Protein AF-A0A5A9GJP9-F1 (afdb_monomer)

Secondary structure (DSSP, 8-state):
---------------------------------------PPS--PPP----S--STT--TT--PPPPTTSPPPPPPPGGGTTT-THHHHHHHHHHHHHHHHHHHHIIIIIIIS-S--TTTT--SHHHH-HHHHHHHHHHHHHHHHHHHHHHHHHHHHTGGGTTTS-HHHHHHHHHHHHHHHHHHIIIIIIIIS-S--S-SSSS-HHHHHHHHIIIIIIIHHHHHHHHHH--S----TTSHHHHHHHHHHHHHHHHHHHHHHTSPPTT--EEEEEEPTT--HHHHHHHHHTTTPEEEEE-TTSSEEEEE--TT--HHHHHHTTEEEETTSSS--GGGG---PPTT-TT----

pLDDT: mean 74.73, std 23.56, range [27.92, 98.81]

InterPro domains:
  IPR018719 Protein of unknown function DUF2243, membrane [PF10002] (95-229)

Solvent-accessible surface area (backbone atoms only — not comparable to full-atom values): 20627 Å² total; per-residue (Å²): 134,90,78,83,90,82,91,83,84,87,92,87,84,87,91,86,90,89,82,90,78,88,81,83,89,79,83,91,76,91,75,86,90,73,89,82,84,76,86,78,81,90,86,77,86,83,80,82,81,87,80,86,74,94,50,95,88,67,57,96,84,67,86,70,80,89,53,98,83,59,78,77,75,76,78,74,66,68,76,74,63,74,70,50,40,51,69,38,27,58,60,9,37,18,32,34,17,22,19,49,30,48,47,49,45,51,46,47,38,39,63,72,64,52,36,33,40,62,44,61,47,46,87,52,73,74,46,71,37,66,70,51,29,54,48,49,40,51,52,52,52,50,53,28,48,53,40,29,51,52,9,51,50,26,32,62,63,5,49,81,26,53,88,78,50,56,68,58,40,50,51,9,34,21,29,33,16,21,6,48,33,37,42,48,43,48,49,43,37,36,64,69,67,35,28,24,50,67,37,63,93,48,90,67,35,64,60,48,38,51,51,48,30,44,54,49,7,49,48,33,23,50,52,9,50,56,38,55,65,66,70,94,82,72,98,61,96,74,58,69,68,64,66,51,43,55,60,50,49,50,52,48,49,51,50,49,51,50,54,57,48,24,45,59,52,89,95,62,49,50,30,43,36,32,44,42,93,87,61,46,60,67,52,49,50,50,30,33,52,75,36,66,33,42,80,65,46,66,45,96,85,52,37,43,32,36,27,39,34,54,98,82,44,51,50,67,56,32,43,73,47,43,33,76,43,41,24,79,30,95,55,74,33,9,57,72,32,75,69,74,83,71,93,83,63,86,80,72,86,82,128

Radius of gyration: 34.47 Å; Cα contacts (8 Å, |Δi|>4): 405; chains: 1; bounding box: 91×80×86 Å

Nearest PDB structures (foldseek):
  7o3v-assembly1_I  TM=2.241E-01  e=3.567E+00  Escherichia coli
  7ydq-assembly1_A  TM=2.574E-01  e=9.564E+00  Plasmodium falciparum 3D7
  4qiq-assembly1_A  TM=2.086E-01  e=8.666E+00  Escherichia coli K-12

Structure (mmCIF, N/CA/C/O backbone):
data_AF-A0A5A9GJP9-F1
#
_entry.id   AF-A0A5A9GJP9-F1
#
loop_
_atom_site.group_PDB
_atom_site.id
_atom_site.type_symbol
_atom_site.label_atom_id
_atom_site.label_alt_id
_atom_site.label_comp_id
_atom_site.label_asym_id
_atom_site.label_entity_id
_atom_site.label_seq_id
_atom_site.pdbx_PDB_ins_code
_atom_site.Cartn_x
_atom_site.Cartn_y
_atom_site.Cartn_z
_atom_site.occupancy
_atom_site.B_iso_or_equiv
_atom_site.auth_seq_id
_atom_site.auth_comp_id
_atom_site.auth_asym_id
_atom_site.auth_atom_id
_atom_site.pdbx_PDB_model_num
ATOM 1 N N . MET A 1 1 ? -18.007 59.863 20.333 1.00 41.16 1 MET A N 1
ATOM 2 C CA . MET A 1 1 ? -16.800 60.337 19.625 1.00 41.16 1 MET A CA 1
ATOM 3 C C . MET A 1 1 ? -16.892 59.859 18.180 1.00 41.16 1 MET A C 1
ATOM 5 O O . MET A 1 1 ? -17.206 58.700 17.962 1.00 41.16 1 MET A O 1
ATOM 9 N N . LEU A 1 2 ? -16.765 60.815 17.258 1.00 32.78 2 LEU A N 1
ATOM 10 C CA . LEU A 1 2 ? -16.817 60.780 15.780 1.00 32.78 2 LEU A CA 1
ATOM 11 C C . LEU A 1 2 ? -15.831 59.757 15.164 1.00 32.78 2 LEU A C 1
ATOM 13 O O . LEU A 1 2 ? -14.922 59.345 15.869 1.00 32.78 2 LEU A O 1
ATOM 17 N N . ASN A 1 3 ? -15.774 59.401 13.875 1.00 30.89 3 ASN A N 1
ATOM 18 C CA . ASN A 1 3 ? -16.614 59.375 12.664 1.00 30.89 3 ASN A CA 1
ATOM 19 C C . ASN A 1 3 ? -15.650 58.902 11.533 1.00 30.89 3 ASN A C 1
ATOM 21 O O . ASN A 1 3 ? -14.500 59.322 11.532 1.00 30.89 3 ASN A O 1
ATOM 25 N N . SER A 1 4 ? -16.131 58.084 10.591 1.00 31.25 4 SER A N 1
ATOM 26 C CA . SER A 1 4 ? -15.767 57.997 9.154 1.00 31.25 4 SER A CA 1
ATOM 27 C C . SER A 1 4 ? -14.305 57.968 8.629 1.00 31.25 4 SER A C 1
ATOM 29 O O . SER A 1 4 ? -13.540 58.905 8.791 1.00 31.25 4 SER A O 1
ATOM 31 N N . SER A 1 5 ? -14.049 56.948 7.790 1.00 34.75 5 SER A N 1
ATOM 32 C CA . SER A 1 5 ? -13.628 57.035 6.366 1.00 34.75 5 SER A CA 1
ATOM 33 C C . SER A 1 5 ? -12.394 57.862 5.946 1.00 34.75 5 SER A C 1
ATOM 35 O O . SER A 1 5 ? -12.438 59.081 6.027 1.00 34.75 5 SER A O 1
ATOM 37 N N . ALA A 1 6 ? -11.408 57.229 5.279 1.00 33.50 6 ALA A N 1
ATOM 38 C CA . ALA A 1 6 ? -10.944 57.564 3.907 1.00 33.50 6 ALA A CA 1
ATOM 39 C C . ALA A 1 6 ? -9.570 56.948 3.524 1.00 33.50 6 ALA A C 1
ATOM 41 O O . ALA A 1 6 ? -8.593 57.080 4.246 1.00 33.50 6 ALA A O 1
ATOM 42 N N . ARG A 1 7 ? -9.554 56.322 2.332 1.00 33.06 7 ARG A N 1
ATOM 43 C CA . ARG A 1 7 ? -8.595 56.402 1.196 1.00 33.06 7 ARG A CA 1
ATOM 44 C C . ARG A 1 7 ? -7.090 56.617 1.446 1.00 33.06 7 ARG A C 1
ATOM 46 O O . ARG A 1 7 ? -6.719 57.600 2.063 1.00 33.06 7 ARG A O 1
ATOM 53 N N . LEU A 1 8 ? -6.274 55.821 0.731 1.00 33.41 8 LEU A N 1
ATOM 54 C CA . LEU A 1 8 ? -5.111 56.175 -0.134 1.00 33.41 8 LEU A CA 1
ATOM 55 C C . LEU A 1 8 ? -4.474 54.835 -0.590 1.00 33.41 8 LEU A C 1
ATOM 57 O O . LEU A 1 8 ? -4.100 54.036 0.254 1.00 33.41 8 LEU A O 1
ATOM 61 N N . SER A 1 9 ? -4.554 54.365 -1.842 1.00 30.88 9 SER A N 1
ATOM 62 C CA . SER A 1 9 ? -4.043 54.875 -3.130 1.00 30.88 9 SER A CA 1
ATOM 63 C C . SER A 1 9 ? -2.517 55.025 -3.204 1.00 30.88 9 SER A C 1
ATOM 65 O O . SER A 1 9 ? -1.940 55.830 -2.486 1.00 30.88 9 SER A O 1
ATOM 67 N N . ASN A 1 10 ? -1.947 54.313 -4.184 1.00 30.22 10 ASN A N 1
ATOM 68 C CA . ASN A 1 10 ? -0.708 54.572 -4.924 1.00 30.22 10 ASN A CA 1
ATOM 69 C C . ASN A 1 10 ? 0.644 54.552 -4.195 1.00 30.22 10 ASN A C 1
ATOM 71 O O . ASN A 1 10 ? 1.074 55.537 -3.609 1.00 30.22 10 ASN A O 1
ATOM 75 N N . ALA A 1 11 ? 1.405 53.487 -4.465 1.00 30.64 11 ALA A N 1
ATOM 76 C CA . ALA A 1 11 ? 2.863 53.540 -4.563 1.00 30.64 11 ALA A CA 1
ATOM 77 C C . ALA A 1 11 ? 3.368 52.522 -5.607 1.00 30.64 11 ALA A C 1
ATOM 79 O O . ALA A 1 11 ? 3.984 51.519 -5.273 1.00 30.64 11 ALA A O 1
ATOM 80 N N . MET A 1 12 ? 3.072 52.763 -6.886 1.00 30.69 12 MET A N 1
ATOM 81 C CA . MET A 1 12 ? 3.867 52.245 -8.009 1.00 30.69 12 MET A CA 1
ATOM 82 C C . MET A 1 12 ? 3.817 53.274 -9.136 1.00 30.69 12 MET A C 1
ATOM 84 O O . MET A 1 12 ? 3.029 53.195 -10.073 1.00 30.69 12 MET A O 1
ATOM 88 N N . GLY A 1 13 ? 4.646 54.297 -8.985 1.00 27.92 13 GLY A N 1
ATOM 89 C CA . GLY A 1 13 ? 4.960 55.253 -10.025 1.00 27.92 13 GLY A CA 1
ATOM 90 C C . GLY A 1 13 ? 6.402 55.667 -9.832 1.00 27.92 13 GLY A C 1
ATOM 91 O O . GLY A 1 13 ? 6.668 56.461 -8.946 1.00 27.92 13 GLY A O 1
ATOM 92 N N . GLU A 1 14 ? 7.309 55.095 -10.621 1.00 31.69 14 GLU A N 1
ATOM 93 C CA . GLU A 1 14 ? 8.485 55.792 -11.141 1.00 31.69 14 GLU A CA 1
ATOM 94 C C . GLU A 1 14 ? 9.200 54.929 -12.192 1.00 31.69 14 GLU A C 1
ATOM 96 O O . GLU A 1 14 ? 9.290 53.710 -12.072 1.00 31.69 14 GLU A O 1
ATOM 101 N N . SER A 1 15 ? 9.720 55.606 -13.219 1.00 30.16 15 SER A N 1
ATOM 102 C CA . SER A 1 15 ? 10.540 55.110 -14.339 1.00 30.16 15 SER A CA 1
ATOM 103 C C . SER A 1 15 ? 9.836 54.552 -15.592 1.00 30.16 15 SER A C 1
ATOM 105 O O . SER A 1 15 ? 10.171 53.496 -16.118 1.00 30.16 15 SER A O 1
ATOM 107 N N . PHE A 1 16 ? 8.952 55.351 -16.198 1.00 29.59 16 PHE A N 1
ATOM 108 C CA . PHE A 1 16 ? 8.766 55.308 -17.654 1.00 29.59 16 PHE A CA 1
ATOM 109 C C . PHE A 1 16 ? 8.924 56.721 -18.211 1.00 29.59 16 PHE A C 1
ATOM 111 O O . PHE A 1 16 ? 8.119 57.581 -17.878 1.00 29.59 16 PHE A O 1
ATOM 118 N N . GLN A 1 17 ? 9.986 56.958 -18.990 1.00 32.41 17 GLN A N 1
ATOM 119 C CA . GLN A 1 17 ? 10.101 57.919 -20.103 1.00 32.41 17 GLN A CA 1
ATOM 120 C C . GLN A 1 17 ? 11.587 58.110 -20.463 1.00 32.41 17 GLN A C 1
ATOM 122 O O . GLN A 1 17 ? 12.314 58.792 -19.744 1.00 32.41 17 GLN A O 1
ATOM 127 N N . ARG A 1 18 ? 12.008 57.550 -21.607 1.00 31.55 18 ARG A N 1
ATOM 128 C CA . ARG A 1 18 ? 12.727 58.220 -22.719 1.00 31.55 18 ARG A CA 1
ATOM 129 C C . ARG A 1 18 ? 13.573 57.213 -23.496 1.00 31.55 18 ARG A C 1
ATOM 131 O O . ARG A 1 18 ? 14.520 56.641 -22.974 1.00 31.55 18 ARG A O 1
ATOM 138 N N . GLY A 1 19 ? 13.246 57.057 -24.776 1.00 28.48 19 GLY A N 1
ATOM 139 C CA . GLY A 1 19 ? 14.049 56.280 -25.717 1.00 28.48 19 GLY A CA 1
ATOM 140 C C . GLY A 1 19 ? 13.315 55.949 -27.012 1.00 28.48 19 GLY A C 1
ATOM 141 O O . GLY A 1 19 ? 13.253 54.790 -27.398 1.00 28.48 19 GLY A O 1
ATOM 142 N N . ALA A 1 20 ? 12.722 56.951 -27.665 1.00 35.94 20 ALA A N 1
ATOM 143 C CA . ALA A 1 20 ? 12.245 56.819 -29.037 1.00 35.94 20 ALA A CA 1
ATOM 144 C C . ALA A 1 20 ? 13.448 56.762 -29.997 1.00 35.94 20 ALA A C 1
ATOM 146 O O . ALA A 1 20 ? 14.292 57.655 -29.986 1.00 35.94 20 ALA A O 1
ATOM 147 N N . GLY A 1 21 ? 13.508 55.731 -30.839 1.00 30.38 21 GLY A N 1
ATOM 148 C CA . GLY A 1 21 ? 14.497 55.587 -31.907 1.00 30.38 21 GLY A CA 1
ATOM 149 C C . GLY A 1 21 ? 14.028 54.522 -32.890 1.00 30.38 21 GLY A C 1
ATOM 150 O O . GLY A 1 21 ? 14.179 53.332 -32.638 1.00 30.38 21 GLY A O 1
ATOM 151 N N . GLY A 1 22 ? 13.362 54.957 -33.959 1.00 35.34 22 GLY A N 1
ATOM 152 C CA . GLY A 1 22 ? 12.616 54.091 -34.867 1.00 35.34 22 GLY A CA 1
ATOM 153 C C . GLY A 1 22 ? 13.462 53.136 -35.708 1.00 35.34 22 GLY A C 1
ATOM 154 O O . GLY A 1 22 ? 14.667 53.315 -35.859 1.00 35.34 22 GLY A O 1
ATOM 155 N N . LYS A 1 23 ? 12.776 52.163 -36.321 1.00 32.16 23 LYS A N 1
ATOM 156 C CA . LYS A 1 23 ? 13.118 51.568 -37.623 1.00 32.16 23 LYS A CA 1
ATOM 157 C C . LYS A 1 23 ? 11.900 50.835 -38.205 1.00 32.16 23 LYS A C 1
ATOM 159 O O . LYS A 1 23 ? 11.465 49.814 -37.695 1.00 32.16 23 LYS A O 1
ATOM 164 N N . SER A 1 24 ? 11.362 51.460 -39.253 1.00 29.83 24 SER A N 1
ATOM 165 C CA . SER A 1 24 ? 10.659 50.928 -40.430 1.00 29.83 24 SER A CA 1
ATOM 166 C C . SER A 1 24 ? 10.109 49.494 -40.365 1.00 29.83 24 SER A C 1
ATOM 168 O O . SER A 1 24 ? 10.848 48.516 -40.439 1.00 29.83 24 SER A O 1
ATOM 170 N N . VAL A 1 25 ? 8.778 49.399 -40.384 1.00 34.50 25 VAL A N 1
ATOM 171 C CA . VAL A 1 25 ? 8.032 48.221 -40.845 1.00 34.50 25 VAL A CA 1
ATOM 172 C C . VAL A 1 25 ? 8.073 48.204 -42.379 1.00 34.50 25 VAL A C 1
ATOM 174 O O . VAL A 1 25 ? 7.730 49.206 -43.009 1.00 34.50 25 VAL A O 1
ATOM 177 N N . LYS A 1 26 ? 8.486 47.084 -42.987 1.00 34.59 26 LYS A N 1
ATOM 178 C CA . LYS A 1 26 ? 8.296 46.805 -44.423 1.00 34.59 26 LYS A CA 1
ATOM 179 C C . LYS A 1 26 ? 7.169 45.780 -44.618 1.00 34.59 26 LYS A C 1
ATOM 181 O O . LYS A 1 26 ? 7.034 44.886 -43.783 1.00 34.59 26 LYS A O 1
ATOM 186 N N . PRO A 1 27 ? 6.367 45.899 -45.692 1.00 33.25 27 PRO A N 1
ATOM 187 C CA . PRO A 1 27 ? 5.143 45.131 -45.859 1.00 33.25 27 PRO A CA 1
ATOM 188 C C . PRO A 1 27 ? 5.407 43.722 -46.399 1.00 33.25 27 PRO A C 1
ATOM 190 O O . PRO A 1 27 ? 6.315 43.483 -47.197 1.00 33.25 27 PRO A O 1
ATOM 193 N N . PHE A 1 28 ? 4.557 42.801 -45.959 1.00 34.16 28 PHE A N 1
ATOM 194 C CA . PHE A 1 28 ? 4.445 41.431 -46.439 1.00 34.16 28 PHE A CA 1
ATOM 195 C C . PHE A 1 28 ? 3.949 41.453 -47.895 1.00 34.16 28 PHE A C 1
ATOM 197 O O . PHE A 1 28 ? 2.863 41.960 -48.169 1.00 34.16 28 PHE A O 1
ATOM 204 N N . SER A 1 29 ? 4.743 40.932 -48.832 1.00 33.47 29 SER A N 1
ATOM 205 C CA . SER A 1 29 ? 4.322 40.698 -50.219 1.00 33.47 29 SER A CA 1
ATOM 206 C C . SER A 1 29 ? 4.409 39.205 -50.517 1.00 33.47 29 SER A C 1
ATOM 208 O O . SER A 1 29 ? 5.430 38.562 -50.278 1.00 33.47 29 SER A O 1
ATOM 210 N N . GLY A 1 30 ? 3.280 38.653 -50.963 1.00 38.69 30 GLY A N 1
ATOM 211 C CA . GLY A 1 30 ? 3.137 37.256 -51.341 1.00 38.69 30 GLY A CA 1
ATOM 212 C C . GLY A 1 30 ? 3.958 36.921 -52.582 1.00 38.69 30 GLY A C 1
ATOM 213 O O . GLY A 1 30 ? 4.007 37.691 -53.539 1.00 38.69 30 GLY A O 1
ATOM 214 N N . GLY A 1 31 ? 4.579 35.744 -52.557 1.00 30.06 31 GLY A N 1
ATOM 215 C CA . GLY A 1 31 ? 5.352 35.192 -53.660 1.00 30.06 31 GLY A CA 1
ATOM 216 C C . GLY A 1 31 ? 5.260 33.670 -53.666 1.00 30.06 31 GLY A C 1
ATOM 217 O O . GLY A 1 31 ? 5.739 32.999 -52.759 1.00 30.06 31 GLY A O 1
ATOM 218 N N . LEU A 1 32 ? 4.588 33.178 -54.700 1.00 30.27 32 LEU A N 1
ATOM 219 C CA . LEU A 1 32 ? 4.431 31.811 -55.194 1.00 30.27 32 LEU A CA 1
ATOM 220 C C . LEU A 1 32 ? 5.652 30.890 -54.938 1.00 30.27 32 LEU A C 1
ATOM 222 O O . LEU A 1 32 ? 6.759 31.176 -55.391 1.00 30.27 32 LEU A O 1
ATOM 226 N N . TRP A 1 33 ? 5.445 29.748 -54.273 1.00 29.02 33 TRP A N 1
ATOM 227 C CA . TRP A 1 33 ? 6.453 28.685 -54.137 1.00 29.02 33 TRP A CA 1
ATOM 228 C C . TRP A 1 33 ? 6.574 27.899 -55.455 1.00 29.02 33 TRP A C 1
ATOM 230 O O . TRP A 1 33 ? 5.649 27.186 -55.839 1.00 29.02 33 TRP A O 1
ATOM 240 N N . GLN A 1 34 ? 7.724 27.986 -56.128 1.00 30.47 34 GLN A N 1
ATOM 241 C CA . GLN A 1 34 ? 8.166 26.992 -57.115 1.00 30.47 34 GLN A CA 1
ATOM 242 C C . GLN A 1 34 ? 9.324 26.171 -56.523 1.00 30.47 34 GLN A C 1
ATOM 244 O O . GLN A 1 34 ? 10.252 26.763 -55.968 1.00 30.47 34 GLN A O 1
ATOM 249 N N . PRO A 1 35 ? 9.336 24.831 -56.648 1.00 30.77 35 PRO A N 1
ATOM 250 C CA . PRO A 1 35 ? 10.451 24.024 -56.178 1.00 30.77 35 PRO A CA 1
ATOM 251 C C . PRO A 1 35 ? 11.555 23.983 -57.244 1.00 30.77 35 PRO A C 1
ATOM 253 O O . PRO A 1 35 ? 11.436 23.295 -58.259 1.00 30.77 35 PRO A O 1
ATOM 256 N N . THR A 1 36 ? 12.668 24.683 -57.016 1.00 31.91 36 THR A N 1
ATOM 257 C CA . THR A 1 36 ? 13.889 24.479 -57.804 1.00 31.91 36 THR A CA 1
ATOM 258 C C . THR A 1 36 ? 14.600 23.213 -57.325 1.00 31.91 36 THR A C 1
ATOM 260 O O . THR A 1 36 ? 15.135 23.114 -56.222 1.00 31.91 36 THR A O 1
ATOM 263 N N . ARG A 1 37 ? 14.583 22.193 -58.184 1.00 32.75 37 ARG A N 1
ATOM 264 C CA . ARG A 1 37 ? 15.263 20.909 -57.996 1.00 32.75 37 ARG A CA 1
ATOM 265 C C . ARG A 1 37 ? 16.763 21.096 -58.242 1.00 32.75 37 ARG A C 1
ATOM 267 O O . ARG A 1 37 ? 17.228 20.931 -59.365 1.00 32.75 37 ARG A O 1
ATOM 274 N N . ASN A 1 38 ? 17.526 21.451 -57.209 1.00 32.03 38 ASN A N 1
ATOM 275 C CA . ASN A 1 38 ? 18.980 21.578 -57.332 1.00 32.03 38 ASN A CA 1
ATOM 276 C C . ASN A 1 38 ? 19.662 20.206 -57.182 1.00 32.03 38 ASN A C 1
ATOM 278 O O . ASN A 1 38 ? 19.693 19.622 -56.098 1.00 32.03 38 ASN A O 1
ATOM 282 N N . ARG A 1 39 ? 20.219 19.688 -58.286 1.00 38.69 39 ARG A N 1
ATOM 283 C CA . ARG A 1 39 ? 21.192 18.582 -58.287 1.00 38.69 39 ARG A CA 1
ATOM 284 C C . ARG A 1 39 ? 22.439 19.034 -57.517 1.00 38.69 39 ARG A C 1
ATOM 286 O O . ARG A 1 39 ? 23.145 19.918 -57.991 1.00 38.69 39 ARG A O 1
ATOM 293 N N . LYS A 1 40 ? 22.741 18.418 -56.369 1.00 36.41 40 LYS A N 1
ATOM 294 C CA . LYS A 1 40 ? 24.066 18.522 -55.733 1.00 36.41 40 LYS A CA 1
ATOM 295 C C . LYS A 1 40 ? 24.980 17.396 -56.223 1.00 36.41 40 LYS A C 1
ATOM 297 O O . LYS A 1 40 ? 24.584 16.233 -56.240 1.00 36.41 40 LYS A O 1
ATOM 302 N N . ALA A 1 41 ? 26.192 17.784 -56.613 1.00 35.47 41 ALA A N 1
ATOM 303 C CA . ALA A 1 41 ? 27.337 16.911 -56.854 1.00 35.47 41 ALA A CA 1
ATOM 304 C C . ALA A 1 41 ? 27.854 16.300 -5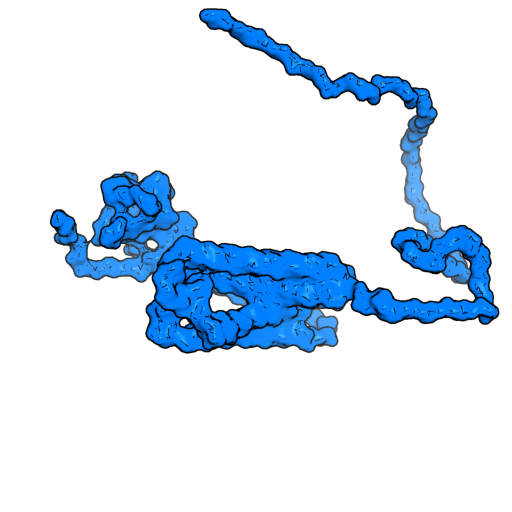5.528 1.00 35.47 41 ALA A C 1
ATOM 306 O O . ALA A 1 41 ? 27.654 16.905 -54.471 1.00 35.47 41 ALA A O 1
ATOM 307 N N . PRO A 1 42 ? 28.507 15.123 -55.551 1.00 34.59 42 PRO A N 1
ATOM 308 C CA . PRO A 1 42 ? 28.982 14.455 -54.342 1.00 34.59 42 PRO A CA 1
ATOM 309 C C . PRO A 1 42 ? 30.344 15.021 -53.907 1.00 34.59 42 PRO A C 1
ATOM 311 O O . PRO A 1 42 ? 31.247 15.111 -54.734 1.00 34.59 42 PRO A O 1
ATOM 314 N N . GLY A 1 43 ? 30.517 15.369 -52.621 1.00 41.19 43 GLY A N 1
ATOM 315 C CA . GLY A 1 43 ? 31.867 15.595 -52.073 1.00 41.19 43 GLY A CA 1
ATOM 316 C C . GLY A 1 43 ? 32.103 16.678 -51.011 1.00 41.19 43 GLY A C 1
ATOM 317 O O . GLY A 1 43 ? 33.258 17.039 -50.821 1.00 41.19 43 GLY A O 1
ATOM 318 N N . THR A 1 44 ? 31.104 17.200 -50.291 1.00 33.16 44 THR A N 1
ATOM 319 C CA . THR A 1 44 ? 31.372 18.127 -49.166 1.00 33.16 44 THR A CA 1
ATOM 320 C C . THR A 1 44 ? 30.661 17.671 -47.898 1.00 33.16 44 THR A C 1
ATOM 322 O O . THR A 1 44 ? 29.431 17.681 -47.847 1.00 33.16 44 THR A O 1
ATOM 325 N N . ALA A 1 45 ? 31.440 17.265 -46.893 1.00 36.91 45 ALA A N 1
ATOM 326 C CA . ALA A 1 45 ? 30.961 16.940 -45.556 1.00 36.91 45 ALA A CA 1
ATOM 327 C C . ALA A 1 45 ? 30.322 18.179 -44.907 1.00 36.91 45 ALA A C 1
ATOM 329 O O . ALA A 1 45 ? 30.923 19.253 -44.872 1.00 36.91 45 ALA A O 1
ATOM 330 N N . GLU A 1 46 ? 29.092 18.029 -44.422 1.00 34.91 46 GLU A N 1
ATOM 331 C CA . GLU A 1 46 ? 28.379 19.065 -43.681 1.00 34.91 46 GLU A CA 1
ATOM 332 C C . GLU A 1 46 ? 29.071 19.323 -42.335 1.00 34.91 46 GLU A C 1
ATOM 334 O O . GLU A 1 46 ? 29.327 18.406 -41.552 1.00 34.91 46 GLU A O 1
ATOM 339 N N . GLY A 1 47 ? 29.393 20.594 -42.085 1.00 33.31 47 GLY A N 1
ATOM 340 C CA . GLY A 1 47 ? 29.910 21.065 -40.809 1.00 33.31 47 GLY A CA 1
ATOM 341 C C . GLY A 1 47 ? 28.842 20.958 -39.725 1.00 33.31 47 GLY A C 1
ATOM 342 O O . GLY A 1 47 ? 27.753 21.515 -39.851 1.00 33.31 47 GLY A O 1
ATOM 343 N N . TRP A 1 48 ? 29.170 20.257 -38.645 1.00 33.25 48 TRP A N 1
ATOM 344 C CA . TRP A 1 48 ? 28.343 20.192 -37.448 1.00 33.25 48 TRP A CA 1
ATOM 345 C C . TRP A 1 48 ? 28.520 21.491 -36.659 1.00 33.25 48 TRP A C 1
ATOM 347 O O . TRP A 1 48 ? 29.595 21.768 -36.132 1.00 33.25 48 TRP A O 1
ATOM 357 N N . SER A 1 49 ? 27.471 22.304 -36.569 1.00 32.72 49 SER A N 1
ATOM 358 C CA . SER A 1 49 ? 27.436 23.455 -35.668 1.00 32.72 49 SER A CA 1
ATOM 359 C C . SER A 1 49 ? 27.264 22.977 -34.222 1.00 32.72 49 SER A C 1
ATOM 361 O O . SER A 1 49 ? 26.208 22.461 -33.852 1.00 32.72 49 SER A O 1
ATOM 363 N N . CYS A 1 50 ? 28.298 23.156 -33.399 1.00 36.97 50 CYS A N 1
ATOM 364 C CA . CYS A 1 50 ? 28.275 22.869 -31.967 1.00 36.97 50 CYS A CA 1
ATOM 365 C C . CYS A 1 50 ? 27.420 23.902 -31.214 1.00 36.97 50 CYS A C 1
ATOM 367 O O . CYS A 1 50 ? 27.914 24.946 -30.798 1.00 36.97 50 CYS A O 1
ATOM 369 N N . PHE A 1 51 ? 26.140 23.603 -30.999 1.00 33.16 51 PHE A N 1
ATOM 370 C CA . PHE A 1 51 ? 25.315 24.306 -30.015 1.00 33.16 51 PHE A CA 1
ATOM 371 C C . PHE A 1 51 ? 25.245 23.464 -28.730 1.00 33.16 51 PHE A C 1
ATOM 373 O O . PHE A 1 51 ? 24.657 22.387 -28.723 1.00 33.16 51 PHE A O 1
ATOM 380 N N . GLY A 1 52 ? 25.853 23.949 -27.639 1.00 41.81 52 GLY A N 1
ATOM 381 C CA . GLY A 1 52 ? 25.549 23.486 -26.274 1.00 41.81 52 GLY A CA 1
ATOM 382 C C . GLY A 1 52 ? 26.581 22.620 -25.536 1.00 41.81 52 GLY A C 1
ATOM 383 O O . GLY A 1 52 ? 26.337 22.294 -24.378 1.00 41.81 52 GLY A O 1
ATOM 384 N N . PHE A 1 53 ? 27.738 22.283 -26.116 1.00 38.31 53 PHE A N 1
ATOM 385 C CA . PHE A 1 53 ? 28.791 21.536 -25.407 1.00 38.31 53 PHE A CA 1
ATOM 386 C C . PHE A 1 53 ? 29.869 22.472 -24.838 1.00 38.31 53 PHE A C 1
ATOM 388 O O . PHE A 1 53 ? 30.649 23.055 -25.584 1.00 38.31 53 PHE A O 1
ATOM 395 N N . ARG A 1 54 ? 29.962 22.583 -23.504 1.00 43.50 54 ARG A N 1
ATOM 396 C CA . ARG A 1 54 ? 31.175 23.074 -22.823 1.00 43.50 54 ARG A CA 1
ATOM 397 C C . ARG A 1 54 ? 32.097 21.885 -22.563 1.00 43.50 54 ARG A C 1
ATOM 399 O O . ARG A 1 54 ? 32.061 21.287 -21.496 1.00 43.50 54 ARG A O 1
ATOM 406 N N . GLY A 1 55 ? 32.885 21.530 -23.570 1.00 41.72 55 GLY A N 1
ATOM 407 C CA . GLY A 1 55 ? 34.010 20.604 -23.454 1.00 41.72 55 GLY A CA 1
ATOM 408 C C . GLY A 1 55 ? 35.256 21.215 -24.107 1.00 41.72 55 GLY A C 1
ATOM 409 O O . GLY A 1 55 ? 35.116 22.130 -24.920 1.00 41.72 55 GLY A O 1
ATOM 410 N N . PRO A 1 56 ? 36.468 20.716 -23.805 1.00 44.59 56 PRO A N 1
ATOM 411 C CA . PRO A 1 56 ? 37.736 21.284 -24.289 1.00 44.59 56 PRO A CA 1
ATOM 412 C C . PRO A 1 56 ? 37.926 21.209 -25.818 1.00 44.59 56 PRO A C 1
ATOM 414 O O . PRO A 1 56 ? 38.918 21.700 -26.344 1.00 44.59 56 PRO A O 1
ATOM 417 N N . LEU A 1 57 ? 36.969 20.618 -26.540 1.00 46.03 57 LEU A N 1
ATOM 418 C CA . LEU A 1 57 ? 36.937 20.501 -27.999 1.00 46.03 57 LEU A CA 1
ATOM 419 C C . LEU A 1 57 ? 36.341 21.728 -28.713 1.00 46.03 57 LEU A C 1
ATOM 421 O O . LEU A 1 57 ? 36.287 21.748 -29.938 1.00 46.03 57 LEU A O 1
ATOM 425 N N . CYS A 1 58 ? 35.891 22.750 -27.982 1.00 42.44 58 CYS A N 1
ATOM 426 C CA . CYS A 1 58 ? 35.370 23.989 -28.562 1.00 42.44 58 CYS A CA 1
ATOM 427 C C . CYS A 1 58 ? 36.055 25.203 -27.933 1.00 42.44 58 CYS A C 1
ATOM 429 O O . CYS A 1 58 ? 35.454 25.952 -27.168 1.00 42.44 58 CYS A O 1
ATOM 431 N N . ASP A 1 59 ? 37.333 25.380 -28.259 1.00 42.44 59 ASP A N 1
ATOM 432 C CA . ASP A 1 59 ? 38.037 26.643 -28.064 1.00 42.44 59 ASP A CA 1
ATOM 433 C C . ASP A 1 59 ? 37.851 27.493 -29.338 1.00 42.44 59 ASP A C 1
ATOM 435 O O . ASP A 1 59 ? 38.406 27.140 -30.384 1.00 42.44 59 ASP A O 1
ATOM 439 N N . PRO A 1 60 ? 37.049 28.577 -29.315 1.00 47.72 60 PRO A N 1
ATOM 440 C CA . PRO A 1 60 ? 36.745 29.369 -30.510 1.00 47.72 60 PRO A CA 1
ATOM 441 C C . PRO A 1 60 ? 37.973 30.090 -31.098 1.00 47.72 60 PRO A C 1
ATOM 443 O O . PRO A 1 60 ? 37.873 30.680 -32.172 1.00 47.72 60 PRO A O 1
ATOM 446 N N . TRP A 1 61 ? 39.133 30.018 -30.434 1.00 47.03 61 TRP A N 1
ATOM 447 C CA . TRP A 1 61 ? 40.390 30.629 -30.869 1.00 47.03 61 TRP A CA 1
AT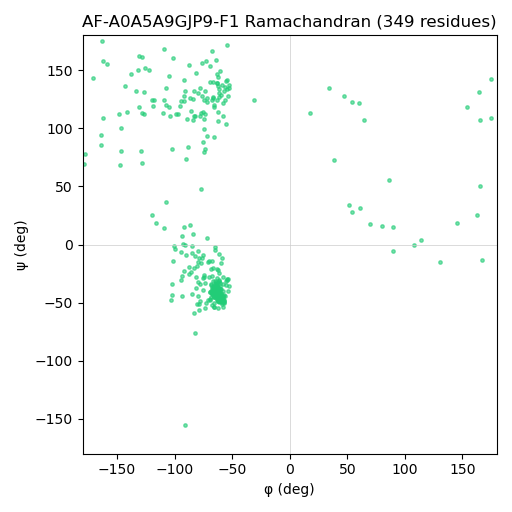OM 448 C C . TRP A 1 61 ? 41.374 29.661 -31.542 1.00 47.03 61 TRP A C 1
ATOM 450 O O . TRP A 1 61 ? 42.437 30.091 -31.994 1.00 47.03 61 TRP A O 1
ATOM 460 N N . ARG A 1 62 ? 41.049 28.366 -31.664 1.00 46.22 62 ARG A N 1
ATOM 461 C CA . ARG A 1 62 ? 41.933 27.374 -32.300 1.00 46.22 62 ARG A CA 1
ATOM 462 C C . ARG A 1 62 ? 41.453 27.049 -33.720 1.00 46.22 62 ARG A C 1
ATOM 464 O O . ARG A 1 62 ? 40.789 26.052 -33.961 1.00 46.22 62 ARG A O 1
ATOM 471 N N . THR A 1 63 ? 41.812 27.896 -34.682 1.00 48.88 63 THR A N 1
ATOM 472 C CA . THR A 1 63 ? 41.437 27.779 -36.109 1.00 48.88 63 THR A CA 1
ATOM 473 C C . THR A 1 63 ? 42.370 26.897 -36.948 1.00 48.88 63 THR A C 1
ATOM 475 O O . THR A 1 63 ? 42.350 26.975 -38.177 1.00 48.88 63 THR A O 1
ATOM 478 N N . ARG A 1 64 ? 43.207 26.049 -36.334 1.00 55.84 64 ARG A N 1
ATOM 479 C CA . ARG A 1 64 ? 44.055 25.124 -37.101 1.00 55.84 64 ARG A CA 1
ATOM 480 C C . ARG A 1 64 ? 43.358 23.772 -37.294 1.00 55.84 64 ARG A C 1
ATOM 482 O O . ARG A 1 64 ? 43.007 23.151 -36.292 1.00 55.84 64 ARG A O 1
ATOM 489 N N . PRO A 1 65 ? 43.170 23.303 -38.543 1.00 61.69 65 PRO A N 1
ATOM 490 C CA . PRO A 1 65 ? 42.719 21.940 -38.797 1.00 61.69 65 PRO A CA 1
ATOM 491 C C . PRO A 1 65 ? 43.756 20.947 -38.259 1.00 61.69 65 PRO A C 1
ATOM 493 O O . PRO A 1 65 ? 44.955 21.152 -38.448 1.00 61.69 65 PRO A O 1
ATOM 496 N N . MET A 1 66 ? 43.286 19.890 -37.588 1.00 57.19 66 MET A N 1
ATOM 497 C CA . MET A 1 66 ? 44.148 18.808 -37.108 1.00 57.19 66 MET A CA 1
ATOM 498 C C . MET A 1 66 ? 44.876 18.160 -38.289 1.00 57.19 66 MET A C 1
ATOM 500 O O . MET A 1 66 ? 44.256 17.780 -39.284 1.00 57.19 66 MET A O 1
ATOM 504 N N . THR A 1 67 ? 46.192 18.039 -38.177 1.00 75.75 67 THR A N 1
ATOM 505 C CA . THR A 1 67 ? 47.044 17.342 -39.143 1.00 75.75 67 THR A CA 1
ATOM 506 C C . THR A 1 67 ? 47.398 15.953 -38.620 1.00 75.75 67 THR A C 1
ATOM 508 O O . THR A 1 67 ? 47.347 15.698 -37.421 1.00 75.75 67 THR A O 1
ATOM 511 N N . ALA A 1 68 ? 47.812 15.042 -39.506 1.00 66.44 68 ALA A N 1
ATOM 512 C CA . ALA A 1 68 ? 48.231 13.686 -39.127 1.00 66.44 68 ALA A CA 1
ATOM 513 C C . ALA A 1 68 ? 49.458 13.639 -38.183 1.00 66.44 68 ALA A C 1
ATOM 515 O O . ALA A 1 68 ? 49.804 12.570 -37.692 1.00 66.44 68 ALA A O 1
ATOM 516 N N . ALA A 1 69 ? 50.114 14.780 -37.946 1.00 72.75 69 ALA A N 1
ATOM 517 C CA . ALA A 1 69 ? 51.239 14.927 -37.029 1.00 72.75 69 ALA A CA 1
ATOM 518 C C . ALA A 1 69 ? 50.825 15.390 -35.618 1.00 72.75 69 ALA A C 1
ATOM 520 O O . ALA A 1 69 ? 51.677 15.437 -34.730 1.00 72.75 69 ALA A O 1
ATOM 521 N N . ASP A 1 70 ? 49.553 15.741 -35.396 1.00 78.94 70 ASP A N 1
ATOM 522 C CA . ASP A 1 70 ? 49.094 16.171 -34.078 1.00 78.94 70 ASP A CA 1
ATOM 523 C C . ASP A 1 70 ? 48.989 14.968 -33.121 1.00 78.94 70 ASP A C 1
ATOM 525 O O . ASP A 1 70 ? 48.411 13.937 -33.483 1.00 78.94 70 ASP A O 1
ATOM 529 N N . PRO A 1 71 ? 49.523 15.069 -31.888 1.00 77.19 71 PRO A N 1
ATOM 530 C CA . PRO A 1 71 ? 49.376 14.013 -30.897 1.00 77.19 71 PRO A CA 1
ATOM 531 C C . PRO A 1 71 ? 47.893 13.796 -30.583 1.00 77.19 71 PRO A C 1
ATOM 533 O O . PRO A 1 71 ? 47.143 14.753 -30.365 1.00 77.19 71 PRO A O 1
ATOM 536 N N . LEU A 1 72 ? 47.474 12.526 -30.558 1.00 76.62 72 LEU A N 1
ATOM 537 C CA . LEU A 1 72 ? 46.108 12.149 -30.199 1.00 76.62 72 LEU A CA 1
ATOM 538 C C . LEU A 1 72 ? 45.745 12.773 -28.843 1.00 76.62 72 LEU A C 1
ATOM 540 O O . LEU A 1 72 ? 46.559 12.707 -27.913 1.00 76.62 72 LEU A O 1
ATOM 544 N N . PRO A 1 73 ? 44.545 13.370 -28.706 1.00 72.25 73 PRO A N 1
ATOM 545 C CA . PRO A 1 73 ? 44.101 13.866 -27.415 1.00 72.25 73 PRO A CA 1
ATOM 546 C C . PRO A 1 73 ? 44.161 12.719 -26.397 1.00 72.25 73 PRO A C 1
ATOM 548 O O . PRO A 1 73 ? 43.848 11.575 -26.752 1.00 72.25 73 PRO A O 1
ATOM 551 N N . PRO A 1 74 ? 44.575 12.994 -25.147 1.00 77.69 74 PRO A N 1
ATOM 552 C CA . PRO A 1 74 ? 44.608 11.965 -24.122 1.00 77.69 74 PRO A CA 1
ATOM 553 C C . PRO A 1 74 ? 43.217 11.325 -24.010 1.00 77.69 74 PRO A C 1
ATOM 555 O O . PRO A 1 74 ? 42.212 12.039 -24.129 1.00 77.69 74 PRO A O 1
ATOM 558 N N . PRO A 1 75 ? 43.131 9.997 -23.807 1.00 71.56 75 PRO A N 1
ATOM 559 C CA . PRO A 1 75 ? 41.849 9.342 -23.605 1.00 71.56 75 PRO A CA 1
ATOM 560 C C . PRO A 1 75 ? 41.119 10.053 -22.467 1.00 71.56 75 PRO A C 1
ATOM 562 O O . PRO A 1 75 ? 41.692 10.279 -21.399 1.00 71.56 75 PRO A O 1
ATOM 565 N N . LEU A 1 76 ? 39.869 10.450 -22.722 1.00 62.28 76 LEU A N 1
ATOM 566 C CA . LEU A 1 76 ? 39.040 11.091 -21.708 1.00 62.28 76 LEU A CA 1
ATOM 567 C C . LEU A 1 76 ? 39.016 10.200 -20.456 1.00 62.28 76 LEU A C 1
ATOM 569 O O . LEU A 1 76 ? 38.897 8.975 -20.590 1.00 62.28 76 LEU A O 1
ATOM 573 N N . PRO A 1 77 ? 39.138 10.778 -19.249 1.00 59.44 77 PRO A N 1
ATOM 574 C CA . PRO A 1 77 ? 39.122 9.996 -18.025 1.00 59.44 77 PRO A CA 1
ATOM 575 C C . PRO A 1 77 ? 37.823 9.182 -17.967 1.00 59.44 77 PRO A C 1
ATOM 577 O O . PRO A 1 77 ? 36.722 9.724 -18.064 1.00 59.44 77 PRO A O 1
ATOM 580 N N . MET A 1 78 ? 37.941 7.857 -17.814 1.00 54.81 78 MET A N 1
ATOM 581 C CA . MET A 1 78 ? 36.790 6.936 -17.809 1.00 54.81 78 MET A CA 1
ATOM 582 C C . MET A 1 78 ? 35.755 7.235 -16.705 1.00 54.81 78 MET A C 1
ATOM 584 O O . MET A 1 78 ? 34.641 6.711 -16.753 1.00 54.81 78 MET A O 1
ATOM 588 N N . SER A 1 79 ? 36.081 8.105 -15.745 1.00 56.41 79 SER A N 1
ATOM 589 C CA . SER A 1 79 ? 35.163 8.599 -14.716 1.00 56.41 79 SER A CA 1
ATOM 590 C C . SER A 1 79 ? 33.982 9.398 -15.281 1.00 56.41 79 SER A C 1
ATOM 592 O O . SER A 1 79 ? 32.895 9.328 -14.711 1.00 56.41 79 SER A O 1
ATOM 594 N N . ASP A 1 80 ? 34.137 10.075 -16.426 1.00 48.94 80 ASP A N 1
ATOM 595 C CA . ASP A 1 80 ? 33.039 10.831 -17.056 1.00 48.94 80 ASP A CA 1
ATOM 596 C C . ASP A 1 80 ? 32.067 9.930 -17.844 1.00 48.94 80 ASP A C 1
ATOM 598 O O . ASP A 1 80 ? 30.930 10.314 -18.122 1.00 48.94 80 ASP A O 1
ATOM 602 N N . ILE A 1 81 ? 32.461 8.685 -18.142 1.00 51.12 81 ILE A N 1
ATOM 603 C CA . ILE A 1 81 ? 31.623 7.688 -18.833 1.00 51.12 81 ILE A CA 1
ATOM 604 C C . ILE A 1 81 ? 30.763 6.882 -17.839 1.00 51.12 81 ILE A C 1
ATOM 606 O O . ILE A 1 81 ? 29.726 6.317 -18.205 1.00 51.12 81 ILE A O 1
ATOM 610 N N . GLN A 1 82 ? 31.120 6.856 -16.549 1.00 48.69 82 GLN A N 1
ATOM 611 C CA . GLN A 1 82 ? 30.376 6.085 -15.545 1.00 48.69 82 GLN A CA 1
ATOM 612 C C . GLN A 1 82 ? 28.979 6.647 -15.216 1.00 48.69 82 GLN A C 1
ATOM 614 O O . GLN A 1 82 ? 28.156 5.913 -14.667 1.00 48.69 82 GLN A O 1
ATOM 619 N N . GLN A 1 83 ? 28.660 7.886 -15.605 1.00 50.31 83 GLN A N 1
ATOM 620 C CA . GLN A 1 83 ? 27.382 8.555 -15.306 1.00 50.31 83 GLN A CA 1
ATOM 621 C C . GLN A 1 83 ? 26.468 8.682 -16.540 1.00 50.31 83 GLN A C 1
ATOM 623 O O . GLN A 1 83 ? 25.758 9.672 -16.704 1.00 50.31 83 GLN A O 1
ATOM 628 N N . GLY A 1 84 ? 26.459 7.686 -17.432 1.00 52.25 84 GLY A N 1
ATOM 629 C CA . GLY A 1 84 ? 25.511 7.672 -18.547 1.00 52.25 84 GLY A CA 1
ATOM 630 C C . GLY A 1 84 ? 24.050 7.742 -18.048 1.00 52.25 84 GLY A C 1
ATOM 631 O O . GLY A 1 84 ? 23.686 6.962 -17.160 1.00 52.25 84 GLY A O 1
ATOM 632 N N . PRO A 1 85 ? 23.186 8.614 -18.611 1.00 53.28 85 PRO A N 1
ATOM 633 C CA . PRO A 1 85 ? 21.819 8.830 -18.126 1.00 53.28 85 PRO A CA 1
ATOM 634 C C . PRO A 1 85 ? 20.989 7.536 -18.023 1.00 53.28 85 PRO A C 1
ATOM 636 O O . PRO A 1 85 ? 20.180 7.392 -17.117 1.00 53.28 85 PRO A O 1
ATOM 639 N N . GLY A 1 86 ? 21.239 6.513 -18.844 1.00 59.91 86 GLY A N 1
ATOM 640 C CA . GLY A 1 86 ? 20.508 5.241 -18.759 1.00 59.91 86 GLY A CA 1
ATOM 641 C C . GLY A 1 86 ? 20.682 4.438 -17.454 1.00 59.91 86 GLY A C 1
ATOM 642 O O . GLY A 1 86 ? 19.820 3.616 -17.148 1.00 59.91 86 GLY A O 1
ATOM 643 N N . ARG A 1 87 ? 21.746 4.658 -16.659 1.00 76.50 87 ARG A N 1
ATOM 644 C CA . ARG A 1 87 ? 22.035 3.832 -15.461 1.00 76.50 87 ARG A CA 1
ATOM 645 C C . ARG A 1 87 ? 21.112 4.126 -14.276 1.00 76.50 87 ARG A C 1
ATOM 647 O O . ARG A 1 87 ? 20.854 3.228 -13.483 1.00 76.50 87 ARG A O 1
ATOM 654 N N . ALA A 1 88 ? 20.597 5.352 -14.172 1.00 87.31 88 ALA A N 1
ATOM 655 C CA . ALA A 1 88 ? 19.699 5.763 -13.089 1.00 87.31 88 ALA A CA 1
ATOM 656 C C . ALA A 1 88 ? 18.243 5.318 -13.310 1.00 87.31 88 ALA A C 1
ATOM 658 O O . ALA A 1 88 ? 17.464 5.257 -12.362 1.00 87.31 88 ALA A O 1
ATOM 659 N N . LEU A 1 89 ? 17.877 4.972 -14.549 1.00 92.06 89 LEU A N 1
ATOM 660 C CA . LEU A 1 89 ? 16.493 4.704 -14.922 1.00 92.06 89 LEU A CA 1
ATOM 661 C C . LEU A 1 89 ? 15.919 3.463 -14.224 1.00 92.06 89 LEU A C 1
ATOM 663 O O . LEU A 1 89 ? 14.878 3.552 -13.585 1.00 92.06 89 LEU A O 1
ATOM 667 N N . LEU A 1 90 ? 16.592 2.313 -14.329 1.00 94.50 90 LEU A N 1
ATOM 668 C CA . LEU A 1 90 ? 16.092 1.056 -13.753 1.00 94.50 90 LEU A CA 1
ATOM 669 C C . LEU A 1 90 ? 16.026 1.090 -12.215 1.00 94.50 90 LEU A C 1
ATOM 671 O O . LEU A 1 90 ? 14.982 0.711 -11.685 1.00 94.50 90 LEU A O 1
ATOM 675 N N . PRO A 1 91 ? 17.050 1.601 -11.495 1.00 96.00 91 PRO A N 1
ATOM 676 C CA . PRO A 1 91 ? 16.943 1.835 -10.056 1.00 96.00 91 PRO A CA 1
ATOM 677 C C . PRO A 1 91 ? 15.793 2.774 -9.690 1.00 96.00 91 PRO A C 1
ATOM 679 O O . PRO A 1 91 ? 15.072 2.498 -8.741 1.00 96.00 91 PRO A O 1
ATOM 682 N N . GLY A 1 92 ? 15.562 3.842 -10.462 1.00 96.88 92 GLY A N 1
ATOM 683 C CA . GLY A 1 92 ? 14.434 4.733 -10.201 1.00 96.88 92 GLY A CA 1
ATOM 684 C C . GLY A 1 92 ? 13.081 4.030 -10.341 1.00 96.88 92 GLY A C 1
ATOM 685 O O . GLY A 1 92 ? 12.205 4.201 -9.497 1.00 96.88 92 GLY A O 1
ATOM 686 N N . VAL A 1 93 ? 12.921 3.186 -11.367 1.00 97.44 93 VAL A N 1
ATOM 687 C CA . VAL A 1 93 ? 11.685 2.415 -11.579 1.00 97.44 93 VAL A CA 1
ATOM 688 C C . VAL A 1 93 ? 11.492 1.366 -10.483 1.00 97.44 93 VAL A C 1
ATOM 690 O O . VAL A 1 93 ? 10.372 1.171 -10.015 1.00 97.44 93 VAL A O 1
ATOM 693 N N . PHE A 1 94 ? 12.575 0.731 -10.032 1.00 98.44 94 PHE A N 1
ATOM 694 C CA . PHE A 1 94 ? 12.556 -0.161 -8.876 1.00 98.44 94 PHE A CA 1
ATOM 695 C C . PHE A 1 94 ? 12.078 0.558 -7.615 1.00 98.44 94 PHE A C 1
ATOM 697 O O . PHE A 1 94 ? 11.160 0.082 -6.957 1.00 98.44 94 PHE A O 1
ATOM 704 N N . SER A 1 95 ? 12.668 1.714 -7.294 1.00 98.62 95 SER A N 1
ATOM 705 C CA . SER A 1 95 ? 12.307 2.499 -6.110 1.00 98.62 95 SER A CA 1
ATOM 706 C C . SER A 1 95 ? 10.840 2.926 -6.133 1.00 98.62 95 SER A C 1
ATOM 708 O O . SER A 1 95 ? 10.177 2.864 -5.102 1.00 98.62 95 SER A O 1
ATOM 710 N N . LEU A 1 96 ? 10.309 3.292 -7.305 1.00 98.50 96 LEU A N 1
ATOM 711 C CA . LEU A 1 96 ? 8.878 3.559 -7.465 1.00 98.50 96 LEU A CA 1
ATOM 712 C C . LEU A 1 96 ? 8.028 2.322 -7.181 1.00 98.50 96 LEU A C 1
ATOM 714 O O . LEU A 1 96 ? 7.065 2.409 -6.430 1.00 98.50 96 LEU A O 1
ATOM 718 N N . GLY A 1 97 ? 8.395 1.172 -7.747 1.00 98.62 97 GLY A N 1
ATOM 719 C CA . GLY A 1 97 ? 7.718 -0.093 -7.477 1.00 98.62 97 GLY A CA 1
ATOM 720 C C . GLY A 1 97 ? 7.715 -0.461 -5.994 1.00 98.62 97 GLY A C 1
ATOM 721 O O . GLY A 1 97 ? 6.682 -0.840 -5.455 1.00 98.62 97 GLY A O 1
ATOM 722 N N . PHE A 1 98 ? 8.856 -0.291 -5.328 1.00 98.81 98 PHE A N 1
ATOM 723 C CA . PHE A 1 98 ? 9.028 -0.546 -3.900 1.00 98.81 98 PHE A CA 1
ATOM 724 C C . PHE A 1 98 ? 8.134 0.355 -3.046 1.00 98.81 98 PHE A C 1
ATOM 726 O O . PHE A 1 98 ? 7.392 -0.142 -2.204 1.00 98.81 98 PHE A O 1
ATOM 733 N N . ALA A 1 99 ? 8.135 1.664 -3.316 1.00 98.81 99 ALA A N 1
ATOM 734 C CA . ALA A 1 99 ? 7.257 2.602 -2.623 1.00 98.81 99 ALA A CA 1
ATOM 735 C C . ALA A 1 99 ? 5.773 2.290 -2.866 1.00 98.81 99 ALA A C 1
ATOM 737 O O . ALA A 1 99 ? 4.980 2.345 -1.935 1.00 98.81 99 ALA A O 1
ATOM 738 N N . LEU A 1 100 ? 5.391 1.921 -4.095 1.00 98.75 100 LEU A N 1
ATOM 739 C CA . LEU A 1 100 ? 4.024 1.491 -4.408 1.00 98.75 100 LEU A CA 1
ATOM 740 C C . LEU A 1 100 ? 3.630 0.207 -3.670 1.00 98.75 100 LEU A C 1
ATOM 742 O O . LEU A 1 100 ? 2.467 0.073 -3.307 1.00 98.75 100 LEU A O 1
ATOM 746 N N . GLY A 1 101 ? 4.573 -0.707 -3.428 1.00 98.69 101 GLY A N 1
ATOM 747 C CA . GLY A 1 101 ? 4.360 -1.862 -2.557 1.00 98.69 101 GLY A CA 1
ATOM 748 C C . GLY A 1 101 ? 4.03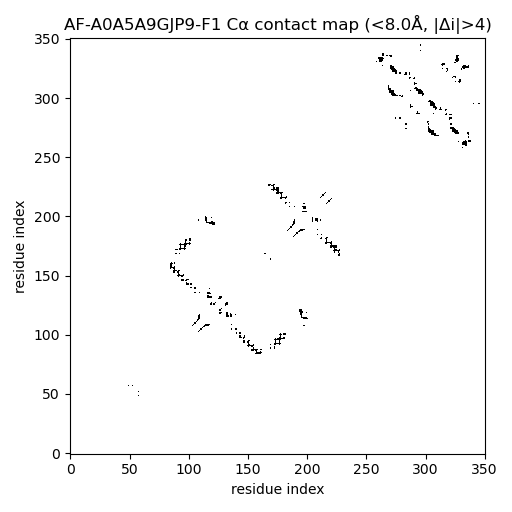0 -1.438 -1.128 1.00 98.69 101 GLY A C 1
ATOM 749 O O . GLY A 1 101 ? 3.022 -1.878 -0.587 1.00 98.69 101 GLY A O 1
ATOM 750 N N . GLY A 1 102 ? 4.817 -0.517 -0.564 1.00 98.38 102 GLY A N 1
ATOM 751 C CA . GLY A 1 102 ? 4.566 0.029 0.771 1.00 98.38 102 GLY A CA 1
ATOM 752 C C . GLY A 1 102 ? 3.263 0.809 0.884 1.00 98.38 102 GLY A C 1
ATOM 753 O O . GLY A 1 102 ? 2.539 0.656 1.859 1.00 98.38 102 GLY A O 1
ATOM 754 N N . PHE A 1 103 ? 2.908 1.595 -0.132 1.00 98.50 103 PHE A N 1
ATOM 755 C CA . PHE A 1 103 ? 1.604 2.256 -0.179 1.00 98.50 103 PHE A CA 1
ATOM 756 C C . PHE A 1 103 ? 0.453 1.269 -0.322 1.00 98.50 103 PHE A C 1
ATOM 758 O O . PHE A 1 103 ? -0.590 1.482 0.281 1.00 98.50 103 PHE A O 1
ATOM 765 N N . PHE A 1 104 ? 0.610 0.217 -1.126 1.00 98.31 104 PHE A N 1
ATOM 766 C CA . PHE A 1 104 ? -0.421 -0.804 -1.266 1.00 98.31 104 PHE A CA 1
ATOM 767 C C . PHE A 1 104 ? -0.711 -1.459 0.081 1.00 98.31 104 PHE A C 1
ATOM 769 O O . PHE A 1 104 ? -1.870 -1.530 0.472 1.00 98.31 104 PHE A O 1
ATOM 776 N N . ASP A 1 105 ? 0.335 -1.843 0.803 1.00 97.12 105 ASP A N 1
ATOM 777 C CA . ASP A 1 105 ? 0.244 -2.405 2.144 1.00 97.12 105 ASP A CA 1
ATOM 778 C C . ASP A 1 105 ? -0.366 -1.411 3.153 1.00 97.12 105 ASP A C 1
ATOM 780 O O . ASP A 1 105 ? -1.436 -1.659 3.710 1.00 97.12 105 ASP A O 1
ATOM 784 N N . GLY A 1 106 ? 0.209 -0.211 3.266 1.00 96.25 106 GLY A N 1
ATOM 785 C CA . GLY A 1 106 ? -0.260 0.818 4.195 1.00 96.25 106 GLY A CA 1
ATOM 786 C C . GLY A 1 106 ? -1.688 1.302 3.921 1.00 96.25 106 GLY A C 1
ATOM 787 O O . GLY A 1 106 ? -2.446 1.551 4.851 1.00 96.25 106 GLY A O 1
ATOM 788 N N . ILE A 1 107 ? -2.114 1.411 2.662 1.00 95.56 107 ILE A N 1
ATOM 789 C CA . ILE A 1 107 ? -3.484 1.829 2.336 1.00 95.56 107 ILE A CA 1
ATOM 790 C C . ILE A 1 107 ? -4.448 0.658 2.515 1.00 95.56 107 ILE A C 1
ATOM 792 O O . ILE A 1 107 ? -5.477 0.802 3.175 1.00 95.56 107 ILE A O 1
ATOM 796 N N . LEU A 1 108 ? -4.150 -0.498 1.916 1.00 96.62 108 LEU A N 1
ATOM 797 C CA . LEU A 1 108 ? -5.084 -1.616 1.911 1.00 96.62 108 LEU A CA 1
ATOM 798 C C . LEU A 1 108 ? -5.180 -2.269 3.286 1.00 96.62 108 LEU A C 1
ATOM 800 O O . LEU A 1 108 ? -6.289 -2.454 3.778 1.00 96.62 108 LEU A O 1
ATOM 804 N N . LEU A 1 109 ? -4.051 -2.616 3.903 1.00 96.12 109 LEU A N 1
ATOM 805 C CA . LEU A 1 109 ? -4.032 -3.371 5.152 1.00 96.12 109 LEU A CA 1
ATOM 806 C C . LEU A 1 109 ? -4.187 -2.472 6.373 1.00 96.12 109 LEU A C 1
ATOM 808 O O . LEU A 1 109 ? -4.985 -2.822 7.242 1.00 96.12 109 LEU A O 1
ATOM 812 N N . HIS A 1 110 ? -3.517 -1.312 6.420 1.00 96.12 110 HIS A N 1
ATOM 813 C CA . HIS A 1 110 ? -3.614 -0.453 7.606 1.00 96.12 110 HIS A CA 1
ATOM 814 C C . HIS A 1 110 ? -4.871 0.416 7.625 1.00 96.12 110 HIS A C 1
ATOM 816 O O . HIS A 1 110 ? -5.455 0.609 8.688 1.00 96.12 110 HIS A O 1
ATOM 822 N N . GLN A 1 111 ? -5.314 0.939 6.475 1.00 94.50 111 GLN A N 1
ATOM 823 C CA . GLN A 1 111 ? -6.404 1.925 6.453 1.00 94.50 111 GLN A CA 1
ATOM 824 C C . GLN A 1 111 ? -7.753 1.353 6.023 1.00 94.50 111 GLN A C 1
ATOM 826 O O . GLN A 1 111 ? -8.756 1.618 6.681 1.00 94.50 111 GLN A O 1
ATOM 831 N N . ILE A 1 112 ? -7.803 0.587 4.928 1.00 93.31 112 ILE A N 1
ATOM 832 C CA . ILE A 1 112 ? -9.070 0.063 4.394 1.00 93.31 112 ILE A CA 1
ATOM 833 C C . ILE A 1 112 ? -9.532 -1.153 5.195 1.00 93.31 112 ILE A C 1
ATOM 835 O O . ILE A 1 112 ? -10.652 -1.176 5.696 1.00 93.31 112 ILE A O 1
ATOM 839 N N . LEU A 1 113 ? -8.683 -2.177 5.280 1.00 92.62 113 LEU A N 1
ATOM 840 C CA . LEU A 1 113 ? -9.015 -3.432 5.948 1.00 92.62 113 LEU A CA 1
ATOM 841 C C . LEU A 1 113 ? -8.744 -3.380 7.450 1.00 92.62 113 LEU A C 1
ATOM 843 O O . LEU A 1 113 ? -9.355 -4.145 8.193 1.00 92.62 113 LEU A O 1
ATOM 847 N N . GLN A 1 114 ? -7.840 -2.495 7.879 1.00 94.69 114 GLN A N 1
ATOM 848 C CA . GLN A 1 114 ? -7.432 -2.324 9.276 1.00 94.69 114 GLN A CA 1
ATOM 849 C C . GLN A 1 114 ? -7.016 -3.650 9.936 1.00 94.69 114 GLN A C 1
ATOM 851 O O . GLN A 1 114 ? -7.255 -3.883 11.118 1.00 94.69 114 GLN A O 1
ATOM 856 N N . TRP A 1 115 ? -6.415 -4.557 9.161 1.00 96.31 115 TRP A N 1
ATOM 857 C CA . TRP A 1 115 ? -5.993 -5.875 9.650 1.00 96.31 115 TRP A CA 1
ATOM 858 C C . TRP A 1 115 ? -4.810 -5.782 10.612 1.00 96.31 115 TRP A C 1
ATOM 860 O O . TRP A 1 115 ? -4.642 -6.650 11.477 1.00 96.31 115 TRP A O 1
ATOM 870 N N . HIS A 1 116 ? -3.994 -4.744 10.443 1.00 95.94 116 HIS A N 1
ATOM 871 C CA . HIS A 1 116 ? -2.906 -4.369 11.329 1.00 95.94 116 HIS A CA 1
ATOM 872 C C . HIS A 1 116 ? -2.487 -2.919 11.077 1.00 95.94 116 HIS A C 1
ATOM 874 O O . HIS A 1 116 ? -2.686 -2.390 9.993 1.00 95.94 116 HIS A O 1
ATOM 880 N N . HIS A 1 117 ? -1.859 -2.311 12.075 1.00 96.00 117 HIS A N 1
ATOM 881 C CA . HIS A 1 117 ? -1.079 -1.083 11.959 1.00 96.00 117 HIS A CA 1
ATOM 882 C C . HIS A 1 117 ? 0.408 -1.403 12.138 1.00 96.00 117 HIS A C 1
ATOM 884 O O . HIS A 1 117 ? 0.759 -2.483 12.629 1.00 96.00 117 HIS A O 1
ATOM 890 N N . LEU A 1 118 ? 1.287 -0.445 11.829 1.00 95.62 118 LEU A N 1
ATOM 891 C CA . LEU A 1 118 ? 2.738 -0.657 11.834 1.00 95.62 118 LEU A CA 1
ATOM 892 C C . LEU A 1 118 ? 3.275 -1.252 13.149 1.00 95.62 118 LEU A C 1
ATOM 894 O O . LEU A 1 118 ? 4.219 -2.038 13.117 1.00 95.62 118 LEU A O 1
ATOM 898 N N . LEU A 1 119 ? 2.705 -0.880 14.301 1.00 96.31 119 LEU A N 1
ATOM 899 C CA . LEU A 1 119 ? 3.191 -1.287 15.625 1.00 96.31 119 LEU A CA 1
ATOM 900 C C . LEU A 1 119 ? 2.258 -2.281 16.332 1.00 96.31 119 LEU A C 1
ATOM 902 O O . LEU A 1 119 ? 2.370 -2.469 17.543 1.00 96.31 119 LEU A O 1
ATOM 906 N N . SER A 1 120 ? 1.297 -2.893 15.633 1.00 92.69 120 SER A N 1
ATOM 907 C CA . SER A 1 120 ? 0.269 -3.749 16.258 1.00 92.69 120 SER A CA 1
ATOM 908 C C . SER A 1 120 ? 0.803 -5.000 16.963 1.00 92.69 120 SER A C 1
ATOM 910 O O . SER A 1 120 ? 0.129 -5.559 17.822 1.00 92.69 120 SER A O 1
ATOM 912 N N . GLY A 1 121 ? 1.997 -5.468 16.610 1.00 93.19 121 GLY A N 1
ATOM 913 C CA . GLY A 1 121 ? 2.671 -6.604 17.239 1.00 93.19 121 GLY A CA 1
ATOM 914 C C . GLY A 1 121 ? 3.357 -6.272 18.567 1.00 93.19 121 GLY A C 1
ATOM 915 O O . GLY A 1 121 ? 3.732 -7.187 19.301 1.00 93.19 121 GLY A O 1
ATOM 916 N N . LEU A 1 122 ? 3.500 -4.989 18.914 1.00 93.31 122 LEU A N 1
ATOM 917 C CA . LEU A 1 122 ? 4.166 -4.566 20.143 1.00 93.31 122 LEU A CA 1
ATOM 918 C C . LEU A 1 122 ? 3.187 -4.531 21.328 1.00 93.31 122 LEU A C 1
ATOM 920 O O . LEU A 1 122 ? 2.171 -3.847 21.296 1.00 93.31 122 LEU A O 1
ATOM 924 N N . ALA A 1 123 ? 3.525 -5.224 22.419 1.00 87.69 123 ALA A N 1
ATOM 925 C CA . ALA A 1 123 ? 2.608 -5.464 23.543 1.00 87.69 123 ALA A CA 1
ATOM 926 C C . ALA A 1 123 ? 2.441 -4.296 24.543 1.00 87.69 123 ALA A C 1
ATOM 928 O O . ALA A 1 123 ? 1.649 -4.399 25.478 1.00 87.69 123 ALA A O 1
ATOM 929 N N . SER A 1 124 ? 3.202 -3.205 24.409 1.00 91.06 124 SER A N 1
ATOM 930 C CA . SER A 1 124 ? 3.126 -2.086 25.362 1.00 91.06 124 SER A CA 1
ATOM 931 C C . SER A 1 124 ? 1.789 -1.339 25.239 1.00 91.06 124 SER A C 1
ATOM 933 O O . SER A 1 124 ? 1.381 -1.049 24.113 1.00 91.06 124 SER A O 1
ATOM 935 N N . PRO A 1 125 ? 1.152 -0.920 26.355 1.00 85.19 125 PRO A N 1
ATOM 936 C CA . PRO A 1 125 ? -0.081 -0.126 26.328 1.00 85.19 125 PRO A CA 1
ATOM 937 C C . PRO A 1 125 ? 0.014 1.144 25.474 1.00 85.19 125 PRO A C 1
ATOM 939 O O . PRO A 1 125 ? -0.974 1.553 24.877 1.00 85.19 125 PRO A O 1
ATOM 942 N N . ALA A 1 126 ? 1.207 1.738 25.362 1.00 87.00 126 ALA A N 1
ATOM 943 C CA . ALA A 1 126 ? 1.436 2.906 24.513 1.00 87.00 126 ALA A CA 1
ATOM 944 C C . ALA A 1 126 ? 1.171 2.628 23.020 1.00 87.00 126 ALA A C 1
ATOM 946 O O . ALA A 1 126 ? 0.754 3.526 22.299 1.00 87.00 126 ALA A O 1
ATOM 947 N N . TYR A 1 127 ? 1.386 1.392 22.555 1.00 90.12 127 TYR A N 1
ATOM 948 C CA . TYR A 1 127 ? 1.130 0.987 21.169 1.00 90.12 127 TYR A CA 1
ATOM 949 C C . TYR A 1 127 ? -0.296 0.461 20.959 1.00 90.12 127 TYR A C 1
ATOM 951 O O . TYR A 1 127 ? -0.710 0.268 19.821 1.00 90.12 127 TYR A O 1
ATOM 959 N N . ALA A 1 128 ? -1.073 0.256 22.025 1.00 87.06 128 ALA A N 1
ATOM 960 C CA . ALA A 1 128 ? -2.500 -0.047 21.908 1.00 87.06 128 ALA A CA 1
ATOM 961 C C . ALA A 1 128 ? -3.340 1.206 21.584 1.00 87.06 128 ALA A C 1
ATOM 963 O O . ALA A 1 128 ? -4.490 1.084 21.166 1.00 87.06 128 ALA A O 1
ATOM 964 N N . ASP A 1 129 ? -2.776 2.404 21.764 1.00 90.94 129 ASP A N 1
ATOM 965 C CA . ASP A 1 129 ? -3.428 3.665 21.419 1.00 90.94 129 ASP A CA 1
ATOM 966 C C . ASP A 1 129 ? -3.498 3.850 19.895 1.00 90.94 129 ASP A C 1
ATOM 968 O O . ASP A 1 129 ? -2.483 3.887 19.192 1.00 90.94 129 ASP A O 1
ATOM 972 N N . ILE A 1 130 ? -4.718 4.016 19.383 1.00 90.56 130 ILE A N 1
ATOM 973 C CA . ILE A 1 130 ? -4.981 4.212 17.957 1.00 90.56 130 ILE A CA 1
ATOM 974 C C . ILE A 1 130 ? -4.317 5.476 17.397 1.00 90.56 130 ILE A C 1
ATOM 976 O O . ILE A 1 130 ? -3.907 5.497 16.241 1.00 90.56 130 ILE A O 1
ATOM 980 N N . THR A 1 131 ? -4.156 6.528 18.200 1.00 92.62 131 THR A N 1
ATOM 981 C CA . THR A 1 131 ? -3.502 7.767 17.757 1.00 92.62 131 THR A CA 1
ATOM 982 C C . THR A 1 131 ? -2.016 7.545 17.484 1.00 92.62 131 THR A C 1
ATOM 984 O O . THR A 1 131 ? -1.485 8.067 16.502 1.00 92.62 131 THR A O 1
ATOM 987 N N . VAL A 1 132 ? -1.360 6.706 18.293 1.00 93.31 132 VAL A N 1
ATOM 988 C CA . VAL A 1 132 ? 0.041 6.307 18.105 1.00 93.31 132 VAL A CA 1
ATOM 989 C C . VAL A 1 132 ? 0.184 5.418 16.873 1.00 93.31 132 VAL A C 1
ATOM 991 O O . VAL A 1 132 ? 1.112 5.617 16.091 1.00 93.31 132 VAL A O 1
ATOM 994 N N . GLN A 1 133 ? -0.748 4.487 16.659 1.00 94.19 133 GLN A N 1
ATOM 995 C CA . GLN A 1 133 ? -0.763 3.633 15.468 1.00 94.19 133 GLN A CA 1
ATOM 996 C C . GLN A 1 133 ? -0.946 4.447 14.180 1.00 94.19 133 GLN A C 1
ATOM 998 O O . GLN A 1 133 ? -0.156 4.311 13.250 1.00 94.19 133 GLN A O 1
ATOM 1003 N N . ILE A 1 134 ? -1.910 5.373 14.153 1.00 93.19 134 ILE A N 1
ATOM 1004 C CA . ILE A 1 134 ? -2.142 6.271 13.011 1.00 93.19 134 ILE A CA 1
ATOM 1005 C C . ILE A 1 134 ? -0.918 7.156 12.745 1.00 93.19 134 ILE A C 1
ATOM 1007 O O . ILE A 1 134 ? -0.546 7.370 11.590 1.00 93.19 134 ILE A O 1
ATOM 1011 N N . LEU A 1 135 ? -0.266 7.667 13.796 1.00 95.00 135 LEU A N 1
ATOM 1012 C CA . LEU A 1 135 ? 0.972 8.431 13.650 1.00 95.00 135 LEU A CA 1
ATOM 1013 C C . LEU A 1 135 ? 2.085 7.573 13.035 1.00 95.00 135 LEU A C 1
ATOM 1015 O O . LEU A 1 135 ? 2.739 8.011 12.089 1.00 95.00 135 LEU A O 1
ATOM 1019 N N . ALA A 1 136 ? 2.298 6.364 13.559 1.00 96.06 136 ALA A N 1
ATOM 1020 C CA . ALA A 1 136 ? 3.309 5.439 13.062 1.00 96.06 136 ALA A CA 1
ATOM 1021 C C . ALA A 1 136 ? 3.061 5.076 11.589 1.00 96.06 136 ALA A C 1
ATOM 1023 O O . ALA A 1 136 ? 3.984 5.151 10.775 1.00 96.06 136 ALA A O 1
ATOM 1024 N N . ASP A 1 137 ? 1.810 4.800 11.223 1.00 96.69 137 ASP A N 1
ATOM 1025 C CA . ASP A 1 137 ? 1.401 4.591 9.838 1.00 96.69 137 ASP A CA 1
ATOM 1026 C C . ASP A 1 137 ? 1.697 5.822 8.978 1.00 96.69 137 ASP A C 1
ATOM 1028 O O . ASP A 1 137 ? 2.282 5.700 7.905 1.00 96.69 137 ASP A O 1
ATOM 1032 N N . GLY A 1 138 ? 1.349 7.027 9.431 1.00 96.00 138 GLY A N 1
ATOM 1033 C CA . GLY A 1 138 ? 1.626 8.268 8.702 1.00 96.00 138 GLY A CA 1
ATOM 1034 C C . GLY A 1 138 ? 3.124 8.515 8.474 1.00 96.00 138 GLY A C 1
ATOM 1035 O O . GLY A 1 138 ? 3.535 8.946 7.390 1.00 96.00 138 GLY A O 1
ATOM 1036 N N . LEU A 1 139 ? 3.966 8.193 9.460 1.00 96.81 139 LEU A N 1
ATOM 1037 C CA . LEU A 1 139 ? 5.425 8.251 9.329 1.00 96.81 139 LEU A CA 1
ATOM 1038 C C . LEU A 1 139 ? 5.945 7.212 8.330 1.00 96.81 139 LEU A C 1
ATOM 1040 O O . LEU A 1 139 ? 6.798 7.533 7.500 1.00 96.81 139 LEU A O 1
ATOM 1044 N N . PHE A 1 140 ? 5.390 6.000 8.347 1.00 97.62 140 PHE A N 1
ATOM 1045 C CA . PHE A 1 140 ? 5.676 4.977 7.347 1.00 97.62 140 PHE A CA 1
ATOM 1046 C C . PHE A 1 140 ? 5.309 5.443 5.924 1.00 97.62 140 PHE A C 1
ATOM 1048 O O . PHE A 1 140 ? 6.136 5.369 5.012 1.00 97.62 140 PHE A O 1
ATOM 1055 N N . HIS A 1 141 ? 4.129 6.035 5.732 1.00 97.62 141 HIS A N 1
ATOM 1056 C CA . HIS A 1 141 ? 3.724 6.607 4.443 1.00 97.62 141 HIS A CA 1
ATOM 1057 C C . HIS A 1 141 ? 4.654 7.747 4.006 1.00 97.62 141 HIS A C 1
ATOM 1059 O O . HIS A 1 141 ? 4.999 7.859 2.829 1.00 97.62 141 HIS A O 1
ATOM 1065 N N . THR A 1 142 ? 5.112 8.572 4.949 1.00 97.94 142 THR A N 1
ATOM 1066 C CA . THR A 1 142 ? 6.096 9.629 4.675 1.00 97.94 142 THR A CA 1
ATOM 1067 C C . THR A 1 142 ? 7.414 9.038 4.172 1.00 97.94 142 THR A C 1
ATOM 1069 O O . THR A 1 142 ? 7.961 9.521 3.180 1.00 97.94 142 THR A O 1
ATOM 1072 N N . LEU A 1 143 ? 7.899 7.952 4.782 1.00 98.25 143 LEU A N 1
ATOM 1073 C CA . LEU A 1 143 ? 9.068 7.222 4.287 1.00 98.25 143 LEU A CA 1
ATOM 1074 C C . LEU A 1 143 ? 8.844 6.710 2.855 1.00 98.25 143 LEU A C 1
ATOM 1076 O O . LEU A 1 143 ? 9.718 6.888 2.003 1.00 98.25 143 LEU A O 1
ATOM 1080 N N . MET A 1 144 ? 7.673 6.138 2.556 1.00 98.56 144 MET A N 1
ATOM 1081 C CA . MET A 1 144 ? 7.341 5.693 1.197 1.00 98.56 144 MET A CA 1
ATOM 1082 C C . MET A 1 144 ? 7.304 6.859 0.197 1.00 98.56 144 MET A C 1
ATOM 1084 O O . MET A 1 144 ? 7.808 6.714 -0.918 1.00 98.56 144 MET A O 1
ATOM 1088 N N . TYR A 1 145 ? 6.824 8.045 0.591 1.00 98.38 145 TYR A N 1
ATOM 1089 C CA . TYR A 1 145 ? 6.905 9.252 -0.241 1.00 98.38 145 TYR A CA 1
ATOM 1090 C C . TYR A 1 145 ? 8.347 9.672 -0.533 1.00 98.38 145 TYR A C 1
ATOM 1092 O O . TYR A 1 145 ? 8.649 10.040 -1.668 1.00 98.38 145 TYR A O 1
ATOM 1100 N N . LEU A 1 146 ? 9.252 9.594 0.447 1.00 98.62 146 LEU A N 1
ATOM 1101 C CA . LEU A 1 146 ? 10.670 9.909 0.237 1.00 98.62 146 LEU A CA 1
ATOM 1102 C C . LEU A 1 146 ? 11.322 8.932 -0.752 1.00 98.62 146 LEU A C 1
ATOM 1104 O O . LEU A 1 146 ? 12.045 9.359 -1.655 1.00 98.62 146 LEU A O 1
ATOM 1108 N N . ILE A 1 147 ? 11.027 7.634 -0.633 1.00 98.69 147 ILE A N 1
ATOM 1109 C CA . ILE A 1 147 ? 11.514 6.611 -1.572 1.00 98.69 147 ILE A CA 1
ATOM 1110 C C . ILE A 1 147 ? 10.927 6.838 -2.971 1.00 98.69 147 ILE A C 1
ATOM 1112 O O . ILE A 1 147 ? 11.657 6.774 -3.964 1.00 98.69 147 ILE A O 1
ATOM 1116 N N . ALA A 1 148 ? 9.634 7.159 -3.071 1.00 98.56 148 ALA A N 1
ATOM 1117 C CA . ALA A 1 148 ? 8.991 7.483 -4.339 1.00 98.56 148 ALA A CA 1
ATOM 1118 C C . ALA A 1 148 ? 9.605 8.736 -4.984 1.00 98.56 148 ALA A C 1
ATOM 1120 O O . ALA A 1 148 ? 9.906 8.725 -6.177 1.00 98.56 148 ALA A O 1
ATOM 1121 N N . ALA A 1 149 ? 9.859 9.792 -4.206 1.00 98.31 149 ALA A N 1
ATOM 1122 C CA . ALA A 1 149 ? 10.503 11.016 -4.676 1.00 98.31 149 ALA A CA 1
ATOM 1123 C C . ALA A 1 149 ? 11.928 10.753 -5.185 1.00 98.31 149 ALA A C 1
ATOM 1125 O O . ALA A 1 149 ? 12.301 11.251 -6.250 1.00 98.31 149 ALA A O 1
ATOM 1126 N N . LEU A 1 150 ? 12.702 9.913 -4.485 1.00 97.88 150 LEU A N 1
ATOM 1127 C CA . LEU A 1 150 ? 14.005 9.445 -4.962 1.00 97.88 150 LEU A CA 1
ATOM 1128 C C . LEU A 1 150 ? 13.869 8.677 -6.284 1.00 97.88 150 LEU A C 1
ATOM 1130 O O . LEU A 1 150 ? 14.623 8.934 -7.224 1.00 97.88 150 LEU A O 1
ATOM 1134 N N . GLY A 1 151 ? 12.883 7.784 -6.387 1.00 97.50 151 GLY A N 1
ATOM 1135 C CA . GLY A 1 151 ? 12.568 7.058 -7.616 1.00 97.50 151 GLY A CA 1
ATOM 1136 C C . GLY A 1 151 ? 12.257 7.992 -8.787 1.00 97.50 151 GLY A C 1
ATOM 1137 O O . GLY A 1 151 ? 12.870 7.875 -9.849 1.00 97.50 151 GLY A O 1
ATOM 1138 N N . LEU A 1 152 ? 11.378 8.979 -8.582 1.00 97.62 152 LEU A N 1
ATOM 1139 C CA . LEU A 1 152 ? 11.046 10.008 -9.574 1.00 97.62 152 LEU A CA 1
ATOM 1140 C C . LEU A 1 152 ? 12.270 10.829 -9.985 1.00 97.62 152 LEU A C 1
ATOM 1142 O O . LEU A 1 152 ? 12.478 11.078 -11.173 1.00 97.62 152 LEU A O 1
ATOM 1146 N N . TRP A 1 153 ? 13.104 11.227 -9.026 1.00 96.81 153 TRP A N 1
ATOM 1147 C CA . TRP A 1 153 ? 14.330 11.969 -9.303 1.00 96.81 153 TRP A CA 1
ATOM 1148 C C . TRP A 1 153 ? 15.320 11.147 -10.140 1.00 96.81 153 TRP A C 1
ATOM 1150 O O . TRP A 1 153 ? 15.883 11.657 -11.111 1.00 96.81 153 TRP A O 1
ATOM 1160 N N . LEU A 1 154 ? 15.489 9.859 -9.830 1.00 95.69 154 LEU A N 1
ATOM 1161 C CA . LEU A 1 154 ? 16.318 8.937 -10.610 1.00 95.69 154 LEU A CA 1
ATOM 1162 C C . LEU A 1 154 ? 15.763 8.718 -12.027 1.00 95.69 154 LEU A C 1
ATOM 1164 O O . LEU A 1 154 ? 16.532 8.757 -12.991 1.00 95.69 154 LEU A O 1
ATOM 1168 N N . LEU A 1 155 ? 14.440 8.575 -12.178 1.00 93.50 155 LEU A N 1
ATOM 1169 C CA . LEU A 1 155 ? 13.773 8.553 -13.486 1.00 93.50 155 LEU A CA 1
ATOM 1170 C C . LEU A 1 155 ? 14.055 9.832 -14.272 1.00 93.50 155 LEU A C 1
ATOM 1172 O O . LEU A 1 155 ? 14.415 9.771 -15.447 1.00 93.50 155 LEU A O 1
ATOM 1176 N N . TRP A 1 156 ? 13.919 10.994 -13.630 1.00 93.69 156 TRP A N 1
ATOM 1177 C CA . TRP A 1 156 ? 14.160 12.283 -14.265 1.00 93.69 156 TRP A CA 1
ATOM 1178 C C . TRP A 1 156 ? 15.614 12.402 -14.729 1.00 93.69 156 TRP A C 1
ATOM 1180 O O . TRP A 1 156 ? 15.866 12.767 -15.884 1.00 93.69 156 TRP A O 1
ATOM 1190 N N . ARG A 1 157 ? 16.580 12.029 -13.882 1.00 92.50 157 ARG A N 1
ATOM 1191 C CA . ARG A 1 157 ? 18.000 11.982 -14.255 1.00 92.50 157 ARG A CA 1
ATOM 1192 C C . ARG A 1 157 ? 18.264 11.009 -15.398 1.00 92.50 157 ARG A C 1
ATOM 1194 O O . ARG A 1 157 ? 19.089 11.310 -16.257 1.00 92.50 157 ARG A O 1
ATOM 1201 N N . GLY A 1 158 ? 17.544 9.888 -15.434 1.00 89.06 158 GLY A N 1
ATOM 1202 C CA . GLY A 1 158 ? 17.714 8.854 -16.446 1.00 89.06 158 GLY A CA 1
ATOM 1203 C C . GLY A 1 158 ? 16.815 8.935 -17.673 1.00 89.06 158 GLY A C 1
ATOM 1204 O O . GLY A 1 158 ? 16.853 8.036 -18.513 1.00 89.06 158 GLY A O 1
ATOM 1205 N N . ARG A 1 159 ? 16.045 10.018 -17.824 1.00 89.19 159 ARG A N 1
ATOM 1206 C CA . ARG A 1 159 ? 15.020 10.163 -18.871 1.00 89.19 159 ARG A CA 1
ATOM 1207 C C . ARG A 1 159 ? 15.532 9.968 -20.298 1.00 89.19 159 ARG A C 1
ATOM 1209 O O . ARG A 1 159 ? 14.797 9.462 -21.134 1.00 89.19 159 ARG A O 1
ATOM 1216 N N . ALA A 1 160 ? 16.789 10.319 -20.583 1.00 86.69 160 ALA A N 1
ATOM 1217 C CA . ALA A 1 160 ? 17.370 10.126 -21.915 1.00 86.69 160 ALA A CA 1
ATOM 1218 C C . ALA A 1 160 ? 17.533 8.636 -22.279 1.00 86.69 160 ALA A C 1
ATOM 1220 O O . ALA A 1 160 ? 17.611 8.297 -23.452 1.00 86.69 160 ALA A O 1
ATOM 1221 N N . GLY A 1 161 ? 17.549 7.740 -21.285 1.00 82.88 161 GLY A N 1
ATOM 1222 C CA . GLY A 1 161 ? 17.564 6.292 -21.486 1.00 82.88 161 GLY A CA 1
ATOM 1223 C C . GLY A 1 161 ? 16.190 5.672 -21.757 1.00 82.88 161 GLY A C 1
ATOM 1224 O O . GLY A 1 161 ? 16.138 4.502 -22.130 1.00 82.88 161 GLY A O 1
ATOM 1225 N N . LEU A 1 162 ? 15.082 6.412 -21.593 1.00 84.06 162 LEU A N 1
ATOM 1226 C CA . LEU A 1 162 ? 13.721 5.877 -21.776 1.00 84.06 162 LEU A CA 1
ATOM 1227 C C . LEU A 1 162 ? 13.476 5.369 -23.201 1.00 84.06 162 LEU A C 1
ATOM 1229 O O . LEU A 1 162 ? 12.763 4.391 -23.387 1.00 84.06 162 LEU A O 1
ATOM 1233 N N . THR A 1 163 ? 14.102 5.988 -24.202 1.00 82.38 163 THR A N 1
ATOM 1234 C CA . THR A 1 163 ? 14.022 5.566 -25.611 1.00 82.38 163 THR A CA 1
ATOM 1235 C C . THR A 1 163 ? 14.720 4.231 -25.878 1.00 82.38 163 THR A C 1
ATOM 1237 O O . THR A 1 163 ? 14.415 3.568 -26.865 1.00 82.38 163 THR A O 1
ATOM 1240 N N . HIS A 1 164 ? 15.641 3.821 -25.003 1.00 82.31 164 HIS A N 1
ATOM 1241 C CA . HIS A 1 164 ? 16.442 2.605 -25.148 1.00 82.31 164 HIS A CA 1
ATOM 1242 C C . HIS A 1 164 ? 15.929 1.439 -24.293 1.00 82.31 164 HIS A C 1
ATOM 1244 O O . HIS A 1 164 ? 16.328 0.295 -24.509 1.00 82.31 164 HIS A O 1
ATOM 1250 N N . VAL A 1 165 ? 15.045 1.702 -23.326 1.00 84.31 165 VAL A N 1
ATOM 1251 C CA . VAL A 1 165 ? 14.485 0.681 -22.436 1.00 84.31 165 VAL A CA 1
ATOM 1252 C C . VAL A 1 165 ? 13.011 0.468 -22.758 1.00 84.31 165 VAL A C 1
ATOM 1254 O O . VAL A 1 165 ? 12.171 1.327 -22.514 1.00 84.31 165 VAL A O 1
ATOM 1257 N N . GLY A 1 166 ? 12.675 -0.715 -23.275 1.00 85.12 166 GLY A N 1
ATOM 1258 C CA . GLY A 1 166 ? 11.289 -1.059 -23.590 1.00 85.12 166 GLY A CA 1
ATOM 1259 C C . GLY A 1 166 ? 10.382 -1.072 -22.353 1.00 85.12 166 GLY A C 1
ATOM 1260 O O . GLY A 1 166 ? 10.781 -1.535 -21.282 1.00 85.12 166 GLY A O 1
ATOM 1261 N N . GLY A 1 167 ? 9.124 -0.650 -22.521 1.00 88.62 167 GLY A N 1
ATOM 1262 C CA . GLY A 1 167 ? 8.138 -0.562 -21.433 1.00 88.62 167 GLY A CA 1
ATOM 1263 C C . GLY A 1 167 ? 7.928 -1.868 -20.658 1.00 88.62 167 GLY A C 1
ATOM 1264 O O . GLY A 1 167 ? 7.717 -1.834 -19.450 1.00 88.62 167 GLY A O 1
ATOM 1265 N N . ARG A 1 168 ? 8.090 -3.033 -21.307 1.00 90.75 168 ARG A N 1
ATOM 1266 C CA . ARG A 1 168 ? 8.047 -4.337 -20.621 1.00 90.75 168 ARG A CA 1
ATOM 1267 C C . ARG A 1 168 ? 9.139 -4.473 -19.561 1.00 90.75 168 ARG A C 1
ATOM 1269 O O . ARG A 1 168 ? 8.874 -4.975 -18.474 1.00 90.75 168 ARG A O 1
ATOM 1276 N N . ARG A 1 169 ? 10.354 -4.020 -19.872 1.00 91.94 169 ARG A N 1
ATOM 1277 C CA . ARG A 1 169 ? 11.477 -4.060 -18.935 1.00 91.94 169 ARG A CA 1
ATOM 1278 C C . ARG A 1 169 ? 11.253 -3.071 -17.795 1.00 91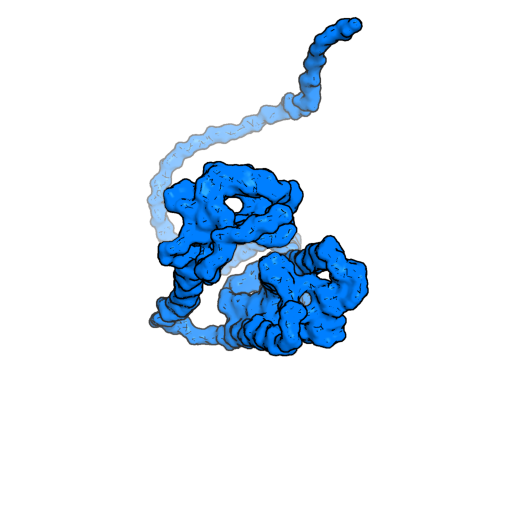.94 169 ARG A C 1
ATOM 1280 O O . ARG A 1 169 ? 11.493 -3.445 -16.657 1.00 91.94 169 ARG A O 1
ATOM 1287 N N . LEU A 1 170 ? 10.734 -1.871 -18.075 1.00 93.81 170 LEU A N 1
ATOM 1288 C CA . LEU A 1 170 ? 10.347 -0.916 -17.027 1.00 93.81 170 LEU A CA 1
ATOM 1289 C C . LEU A 1 170 ? 9.296 -1.529 -16.086 1.00 93.81 170 LEU A C 1
ATOM 1291 O O . LEU A 1 170 ? 9.510 -1.562 -14.880 1.00 93.81 170 LEU A O 1
ATOM 1295 N N . MET A 1 171 ? 8.225 -2.116 -16.627 1.00 95.94 171 MET A N 1
ATOM 1296 C CA . MET A 1 171 ? 7.219 -2.824 -15.825 1.00 95.94 171 MET A CA 1
ATOM 1297 C C . MET A 1 171 ? 7.844 -3.948 -14.988 1.00 95.94 171 MET A C 1
ATOM 1299 O O . MET A 1 171 ? 7.554 -4.067 -13.803 1.00 95.94 171 MET A O 1
ATOM 1303 N N . GLY A 1 172 ? 8.754 -4.732 -15.571 1.00 96.56 172 GLY A N 1
ATOM 1304 C CA . GLY A 1 172 ? 9.475 -5.773 -14.841 1.00 96.56 172 GLY A CA 1
ATOM 1305 C C . GLY A 1 172 ? 10.229 -5.238 -13.622 1.00 96.56 172 GLY A C 1
ATOM 1306 O O . GLY A 1 172 ? 10.123 -5.806 -12.541 1.00 96.56 172 GLY A O 1
ATOM 1307 N N . TRP A 1 173 ? 10.927 -4.109 -13.766 1.00 97.56 173 TRP A N 1
ATOM 1308 C CA . TRP A 1 173 ? 11.631 -3.459 -12.656 1.00 97.56 173 TRP A CA 1
ATOM 1309 C C . TRP A 1 173 ? 10.694 -2.857 -11.604 1.00 97.56 173 TRP A C 1
ATOM 1311 O O . TRP A 1 173 ? 11.017 -2.912 -10.420 1.00 97.56 173 TRP A O 1
ATOM 1321 N N . ALA A 1 174 ? 9.528 -2.347 -12.004 1.00 98.31 174 ALA A N 1
ATOM 1322 C CA . ALA A 1 174 ? 8.521 -1.870 -11.059 1.00 98.31 174 ALA A CA 1
ATOM 1323 C C . ALA A 1 174 ? 7.960 -3.030 -10.217 1.00 98.31 174 ALA A C 1
ATOM 1325 O O . ALA A 1 174 ? 7.901 -2.936 -8.996 1.00 98.31 174 ALA A O 1
ATOM 1326 N N . LEU A 1 175 ? 7.628 -4.164 -10.846 1.00 98.56 175 LEU A N 1
ATOM 1327 C CA . LEU A 1 175 ? 7.152 -5.357 -10.133 1.00 98.56 175 LEU A CA 1
ATOM 1328 C C . LEU A 1 175 ? 8.232 -5.976 -9.235 1.00 98.56 175 LEU A C 1
ATOM 1330 O O . LEU A 1 175 ? 7.919 -6.450 -8.147 1.00 98.56 175 LEU A O 1
ATOM 1334 N N . LEU A 1 176 ? 9.503 -5.939 -9.654 1.00 98.62 176 LEU A N 1
ATOM 1335 C CA . LEU A 1 176 ? 10.625 -6.336 -8.798 1.00 98.62 176 LEU A CA 1
ATOM 1336 C C . LEU A 1 176 ? 10.679 -5.488 -7.523 1.00 98.62 176 LEU A C 1
ATOM 1338 O O . LEU A 1 176 ? 10.819 -6.047 -6.441 1.00 98.62 176 LEU A O 1
ATOM 1342 N N . GLY A 1 177 ? 10.536 -4.165 -7.642 1.00 98.69 177 GLY A N 1
ATOM 1343 C CA . GLY A 1 177 ? 10.468 -3.268 -6.488 1.00 98.69 177 GLY A CA 1
ATOM 1344 C C . GLY A 1 177 ? 9.277 -3.577 -5.585 1.00 98.69 177 GLY A C 1
ATOM 1345 O O . GLY A 1 177 ? 9.446 -3.739 -4.379 1.00 98.69 177 GLY A O 1
ATOM 1346 N N . PHE A 1 178 ? 8.090 -3.726 -6.177 1.00 98.81 178 PHE A N 1
ATOM 1347 C CA . PHE A 1 178 ? 6.853 -4.021 -5.453 1.00 98.81 178 PHE A CA 1
ATOM 1348 C C . PHE A 1 178 ? 6.955 -5.320 -4.647 1.00 98.81 178 PHE A C 1
ATOM 1350 O O . PHE A 1 178 ? 6.645 -5.340 -3.458 1.00 98.81 178 PHE A O 1
ATOM 1357 N N . GLY A 1 179 ? 7.424 -6.402 -5.272 1.00 98.56 179 GLY A N 1
ATOM 1358 C CA . GLY A 1 179 ? 7.603 -7.678 -4.583 1.00 98.56 179 GLY A CA 1
ATOM 1359 C C . GLY A 1 179 ? 8.718 -7.632 -3.537 1.00 98.56 179 GLY A C 1
ATOM 1360 O O . GLY A 1 179 ? 8.585 -8.227 -2.471 1.00 98.56 179 GLY A O 1
ATOM 1361 N N . ALA A 1 180 ? 9.790 -6.872 -3.789 1.00 98.75 180 ALA A N 1
ATOM 1362 C CA . ALA A 1 180 ? 10.871 -6.696 -2.823 1.00 98.75 180 ALA A CA 1
ATOM 1363 C C . ALA A 1 180 ? 10.403 -6.013 -1.530 1.00 98.75 180 ALA A C 1
ATOM 1365 O O . ALA A 1 180 ? 10.863 -6.412 -0.463 1.00 98.75 180 ALA A O 1
ATOM 1366 N N . TRP A 1 181 ? 9.481 -5.043 -1.602 1.00 98.69 181 TRP A N 1
ATOM 1367 C CA . TRP A 1 181 ? 8.858 -4.464 -0.405 1.00 98.69 181 TRP A CA 1
ATOM 1368 C C . TRP A 1 181 ? 8.159 -5.539 0.433 1.00 98.69 181 TRP A C 1
ATOM 1370 O O . TRP A 1 181 ? 8.485 -5.704 1.600 1.00 98.69 181 TRP A O 1
ATOM 1380 N N . HIS A 1 182 ? 7.268 -6.324 -0.174 1.00 98.56 182 HIS A N 1
ATOM 1381 C CA . HIS A 1 182 ? 6.486 -7.342 0.537 1.00 98.56 182 HIS A CA 1
ATOM 1382 C C . HIS A 1 182 ? 7.355 -8.455 1.134 1.00 98.56 182 HIS A C 1
ATOM 1384 O O . HIS A 1 182 ? 7.039 -9.009 2.184 1.00 98.56 182 HIS A O 1
ATOM 1390 N N . ILE A 1 183 ? 8.468 -8.788 0.475 1.00 98.62 183 ILE A N 1
ATOM 1391 C CA . ILE A 1 183 ? 9.457 -9.713 1.035 1.00 98.62 183 ILE A CA 1
ATOM 1392 C C . ILE A 1 183 ? 10.171 -9.071 2.219 1.00 98.62 183 ILE A C 1
ATOM 1394 O O . ILE A 1 183 ? 10.317 -9.716 3.254 1.00 98.62 183 ILE A O 1
ATOM 1398 N N . LEU A 1 184 ? 10.632 -7.825 2.071 1.00 98.50 184 LEU A N 1
ATOM 1399 C CA . LEU A 1 184 ? 11.312 -7.115 3.147 1.00 98.50 184 LEU A CA 1
ATOM 1400 C C . LEU A 1 184 ? 10.405 -7.005 4.368 1.00 98.50 184 LEU A C 1
ATOM 1402 O O . LEU A 1 184 ? 10.842 -7.341 5.458 1.00 98.50 184 LEU A O 1
ATOM 1406 N N . ASP A 1 185 ? 9.163 -6.591 4.176 1.00 98.00 185 ASP A N 1
ATOM 1407 C CA . ASP A 1 185 ? 8.188 -6.440 5.241 1.00 98.00 185 ASP A CA 1
ATOM 1408 C C . ASP A 1 185 ? 7.863 -7.784 5.922 1.00 98.00 185 ASP A C 1
ATOM 1410 O O . ASP A 1 185 ? 8.011 -7.929 7.138 1.00 98.00 185 ASP A O 1
ATOM 1414 N N . GLY A 1 186 ? 7.590 -8.830 5.135 1.00 96.88 186 GLY A N 1
ATOM 1415 C CA . GLY A 1 186 ? 7.355 -10.172 5.666 1.00 96.88 186 GLY A CA 1
ATOM 1416 C C . GLY A 1 186 ? 8.531 -10.744 6.466 1.00 96.88 186 GLY A C 1
ATOM 1417 O O . GLY A 1 186 ? 8.335 -11.343 7.520 1.00 96.88 186 GLY A O 1
ATOM 1418 N N . LEU A 1 187 ? 9.770 -10.553 6.008 1.00 97.62 187 LEU A N 1
ATOM 1419 C CA . LEU A 1 187 ? 10.944 -11.055 6.729 1.00 97.62 187 LEU A CA 1
ATOM 1420 C C . LEU A 1 187 ? 11.301 -10.176 7.928 1.00 97.62 187 LEU A C 1
ATOM 1422 O O . LEU A 1 187 ? 11.548 -10.684 9.022 1.00 97.62 187 LEU A O 1
ATOM 1426 N N . LEU A 1 188 ? 11.376 -8.865 7.714 1.00 97.06 188 LEU A N 1
ATOM 1427 C CA . LEU A 1 188 ? 11.896 -7.915 8.684 1.00 97.06 188 LEU A CA 1
ATOM 1428 C C . LEU A 1 188 ? 10.819 -7.518 9.687 1.00 97.06 188 LEU A C 1
ATOM 1430 O O . LEU A 1 188 ? 10.998 -7.753 10.878 1.00 97.06 188 LEU A O 1
ATOM 1434 N N . SER A 1 189 ? 9.707 -6.950 9.226 1.00 95.81 189 SER A N 1
ATOM 1435 C CA . SER A 1 189 ? 8.653 -6.435 10.099 1.00 95.81 189 SER A CA 1
ATOM 1436 C C . SER A 1 189 ? 7.887 -7.566 10.773 1.00 95.81 189 SER A C 1
ATOM 1438 O O . SER A 1 189 ? 7.725 -7.536 11.993 1.00 95.81 189 SER A O 1
ATOM 1440 N N . HIS A 1 190 ? 7.466 -8.594 10.024 1.00 96.06 190 HIS A N 1
ATOM 1441 C CA . HIS A 1 190 ? 6.618 -9.643 10.597 1.00 96.06 190 HIS A CA 1
ATOM 1442 C C . HIS A 1 190 ? 7.371 -10.682 11.414 1.00 96.06 190 HIS A C 1
ATOM 1444 O O . HIS A 1 190 ? 6.886 -11.117 12.465 1.00 96.06 190 HIS A O 1
ATOM 1450 N N . TRP A 1 191 ? 8.510 -11.157 10.907 1.00 95.38 191 TRP A N 1
ATOM 1451 C CA . TRP A 1 191 ? 9.177 -12.330 11.476 1.00 95.38 191 TRP A CA 1
ATOM 1452 C C . TRP A 1 191 ? 10.375 -11.971 12.344 1.00 95.38 191 TRP A C 1
ATOM 1454 O O . TRP A 1 191 ? 10.507 -12.541 13.423 1.00 95.38 191 TRP A O 1
ATOM 1464 N N . LEU A 1 192 ? 11.227 -11.038 11.909 1.00 96.38 192 LEU A N 1
ATOM 1465 C CA . LEU A 1 192 ? 12.427 -10.678 12.664 1.00 96.38 192 LEU A CA 1
ATOM 1466 C C . LEU A 1 192 ? 12.130 -9.706 13.809 1.00 96.38 192 LEU A C 1
ATOM 1468 O O . LEU A 1 192 ? 12.547 -9.940 14.939 1.00 96.38 192 LEU A O 1
ATOM 1472 N N . LEU A 1 193 ? 11.434 -8.609 13.512 1.00 95.94 193 LEU A N 1
ATOM 1473 C CA . LEU A 1 193 ? 11.136 -7.548 14.474 1.00 95.94 193 LEU A CA 1
ATOM 1474 C C . LEU A 1 193 ? 9.801 -7.764 15.192 1.00 95.94 193 LEU A C 1
ATOM 1476 O O . LEU A 1 193 ? 9.607 -7.226 16.279 1.00 95.94 193 LEU A O 1
ATOM 1480 N N . GLY A 1 194 ? 8.883 -8.530 14.596 1.00 95.25 194 GLY A N 1
ATOM 1481 C CA . GLY A 1 194 ? 7.557 -8.780 15.164 1.00 95.25 194 GLY A CA 1
ATOM 1482 C C . GLY A 1 194 ? 6.725 -7.507 15.346 1.00 95.25 194 GLY A C 1
ATOM 1483 O O . GLY A 1 194 ? 5.931 -7.428 16.280 1.00 95.25 194 GLY A O 1
ATOM 1484 N N . LEU A 1 195 ? 6.919 -6.504 14.484 1.00 95.50 195 LEU A N 1
ATOM 1485 C CA . LEU A 1 195 ? 6.238 -5.209 14.566 1.00 95.50 195 LEU A CA 1
ATOM 1486 C C . LEU A 1 195 ? 4.733 -5.330 14.331 1.00 95.50 195 LEU A C 1
ATOM 1488 O O . LEU A 1 195 ? 3.964 -4.602 14.946 1.00 95.50 195 LEU A O 1
ATOM 1492 N N . HIS A 1 196 ? 4.323 -6.249 13.463 1.00 96.75 196 HIS A N 1
ATOM 1493 C CA . HIS A 1 196 ? 2.939 -6.593 13.140 1.00 96.75 196 HIS A CA 1
ATOM 1494 C C . HIS A 1 196 ? 2.921 -7.960 12.439 1.00 96.75 196 HIS A C 1
ATOM 1496 O O . HIS A 1 196 ? 3.969 -8.555 12.211 1.00 96.75 196 HIS A O 1
ATOM 1502 N N . ARG A 1 197 ? 1.739 -8.504 12.155 1.00 96.12 197 ARG A N 1
ATOM 1503 C CA . ARG A 1 197 ? 1.527 -9.665 11.271 1.00 96.12 197 ARG A CA 1
ATOM 1504 C C . ARG A 1 197 ? 0.472 -9.260 10.252 1.00 96.12 197 ARG A C 1
ATOM 1506 O O . ARG A 1 197 ? -0.311 -8.362 10.550 1.00 96.12 197 ARG A O 1
ATOM 1513 N N . ILE A 1 198 ? 0.366 -9.973 9.129 1.00 96.38 198 ILE A N 1
ATOM 1514 C CA . ILE A 1 198 ? -0.583 -9.617 8.058 1.00 96.38 198 ILE A CA 1
ATOM 1515 C C . ILE A 1 198 ? -2.009 -9.470 8.572 1.00 96.38 198 ILE A C 1
ATOM 1517 O O . ILE A 1 198 ? -2.743 -8.580 8.148 1.00 96.38 198 ILE A O 1
ATOM 1521 N N . ARG A 1 199 ? -2.410 -10.352 9.485 1.00 94.88 199 ARG A N 1
ATOM 1522 C CA . ARG A 1 199 ? -3.747 -10.341 10.052 1.00 94.88 199 ARG A CA 1
ATOM 1523 C C . ARG A 1 199 ? -3.698 -10.684 11.533 1.00 94.88 199 ARG A C 1
ATOM 1525 O O . ARG A 1 199 ? -3.310 -11.791 11.906 1.00 94.88 199 ARG A O 1
ATOM 1532 N N . MET A 1 200 ? -4.052 -9.717 12.376 1.00 90.88 200 MET A N 1
ATOM 1533 C CA . MET A 1 200 ? -3.869 -9.818 13.828 1.00 90.88 200 MET A CA 1
ATOM 1534 C C . MET A 1 200 ? -5.049 -10.489 14.545 1.00 90.88 200 MET A C 1
ATOM 1536 O O . MET A 1 200 ? -4.853 -11.098 15.601 1.00 90.88 200 MET A O 1
ATOM 1540 N N . ASP A 1 201 ? -6.244 -10.428 13.953 1.00 90.81 201 ASP A N 1
ATOM 1541 C CA . ASP A 1 201 ? -7.534 -10.894 14.488 1.00 90.81 201 ASP A CA 1
ATOM 1542 C C . ASP A 1 201 ? -7.806 -12.396 14.278 1.00 90.81 201 ASP A C 1
ATOM 1544 O O . ASP A 1 201 ? -8.912 -12.869 14.524 1.00 90.81 201 ASP A O 1
ATOM 1548 N N . VAL A 1 202 ? -6.813 -13.165 13.824 1.00 92.88 202 VAL A N 1
ATOM 1549 C CA . VAL A 1 202 ? -6.953 -14.598 13.519 1.00 92.88 202 VAL A CA 1
ATOM 1550 C C . VAL A 1 202 ? -5.976 -15.455 14.313 1.00 92.88 202 VAL A C 1
ATOM 1552 O O . VAL A 1 202 ? -4.860 -15.038 14.626 1.00 92.88 202 VAL A O 1
ATOM 1555 N N . GLU A 1 203 ? -6.386 -16.694 14.591 1.00 92.50 203 GLU A N 1
ATOM 1556 C CA . GLU A 1 203 ? -5.565 -17.681 15.302 1.00 92.50 203 GLU A CA 1
ATOM 1557 C C . GLU A 1 203 ? -4.336 -18.087 14.475 1.00 92.50 203 GLU A C 1
ATOM 1559 O O . GLU A 1 203 ? -3.199 -18.016 14.942 1.00 92.50 203 GLU A O 1
ATOM 1564 N N . ASN A 1 204 ? -4.541 -18.465 13.208 1.00 93.12 204 ASN A N 1
ATOM 1565 C CA . ASN A 1 204 ? -3.459 -18.895 12.324 1.00 93.12 204 ASN A CA 1
ATOM 1566 C C . ASN A 1 204 ? -2.858 -17.719 11.538 1.00 93.12 204 ASN A C 1
ATOM 1568 O O . ASN A 1 204 ? -3.068 -17.575 10.332 1.00 93.12 204 ASN A O 1
ATOM 1572 N N . ARG A 1 205 ? -2.086 -16.878 12.229 1.00 94.31 205 ARG A N 1
ATOM 1573 C CA . ARG A 1 205 ? -1.396 -15.721 11.625 1.00 94.31 205 ARG A CA 1
ATOM 1574 C C . ARG A 1 205 ? -0.357 -16.136 10.582 1.00 94.31 205 ARG A C 1
ATOM 1576 O O . ARG A 1 205 ? -0.204 -15.474 9.561 1.00 94.31 205 ARG A O 1
ATOM 1583 N N . LEU A 1 206 ? 0.324 -17.264 10.809 1.00 94.19 206 LEU A N 1
ATOM 1584 C CA . LEU A 1 206 ? 1.367 -17.762 9.909 1.00 94.19 206 LEU A CA 1
ATOM 1585 C C . LEU A 1 206 ? 0.818 -18.086 8.514 1.00 94.19 206 LEU A C 1
ATOM 1587 O O . LEU A 1 206 ? 1.487 -17.809 7.524 1.00 94.19 206 LEU A O 1
ATOM 1591 N N . PHE A 1 207 ? -0.396 -18.637 8.423 1.00 95.94 207 PHE A N 1
ATOM 1592 C CA . PHE A 1 207 ? -1.039 -18.895 7.135 1.00 95.94 207 PHE A CA 1
ATOM 1593 C C . PHE A 1 207 ? -1.173 -17.618 6.295 1.00 95.94 207 PHE A C 1
ATOM 1595 O O . PHE A 1 207 ? -0.797 -17.616 5.123 1.00 95.94 207 PHE A O 1
ATOM 1602 N N . TRP A 1 208 ? -1.666 -16.534 6.897 1.00 95.81 208 TRP A N 1
ATOM 1603 C CA . TRP A 1 208 ? -1.863 -15.259 6.206 1.00 95.81 208 TRP A CA 1
ATOM 1604 C C . TRP A 1 208 ? -0.545 -14.600 5.817 1.00 95.81 208 TRP A C 1
ATOM 1606 O O . TRP A 1 208 ? -0.422 -14.116 4.694 1.00 95.81 208 TRP A O 1
ATOM 1616 N N . ASP A 1 209 ? 0.457 -14.664 6.690 1.00 95.56 209 ASP A N 1
ATOM 1617 C CA . ASP A 1 209 ? 1.803 -14.192 6.378 1.00 95.56 209 ASP A CA 1
ATOM 1618 C C . ASP A 1 209 ? 2.414 -14.920 5.185 1.00 95.56 209 ASP A C 1
ATOM 1620 O O . ASP A 1 209 ? 2.930 -14.279 4.274 1.00 95.56 209 ASP A O 1
ATOM 1624 N N . LEU A 1 210 ? 2.347 -16.255 5.167 1.00 96.50 210 LEU A N 1
ATOM 1625 C CA . LEU A 1 210 ? 2.880 -17.046 4.062 1.00 96.50 210 LEU A CA 1
ATOM 1626 C C . LEU A 1 210 ? 2.105 -16.771 2.773 1.00 96.50 210 LEU A C 1
ATOM 1628 O O . LEU A 1 210 ? 2.719 -16.567 1.728 1.00 96.50 210 LEU A O 1
ATOM 1632 N N . LEU A 1 211 ? 0.771 -16.724 2.838 1.00 95.38 211 LEU A N 1
ATOM 1633 C CA . LEU A 1 211 ? -0.064 -16.418 1.680 1.00 95.38 211 LEU A CA 1
ATOM 1634 C C . LEU A 1 211 ? 0.310 -15.059 1.078 1.00 95.38 211 LEU A C 1
ATOM 1636 O O . LEU A 1 211 ? 0.574 -14.976 -0.120 1.00 95.38 211 LEU A O 1
ATOM 1640 N N . TRP A 1 212 ? 0.388 -14.011 1.900 1.00 96.44 212 TRP A N 1
ATOM 1641 C CA . TRP A 1 212 ? 0.731 -12.666 1.443 1.00 96.44 212 TRP A CA 1
ATOM 1642 C C . TRP A 1 212 ? 2.163 -12.587 0.907 1.00 96.44 212 TRP A C 1
ATOM 1644 O O . TRP A 1 212 ? 2.388 -12.080 -0.194 1.00 96.44 212 TRP A O 1
ATOM 1654 N N . PHE A 1 213 ? 3.122 -13.172 1.632 1.00 97.06 213 PHE A N 1
ATOM 1655 C CA . PHE A 1 213 ? 4.529 -13.232 1.241 1.00 97.06 213 PHE A CA 1
ATOM 1656 C C . PHE A 1 213 ? 4.719 -13.922 -0.114 1.00 97.06 213 PHE A C 1
ATOM 1658 O O . PHE A 1 213 ? 5.446 -13.424 -0.976 1.00 97.06 213 PHE A O 1
ATOM 1665 N N . PHE A 1 214 ? 4.055 -15.058 -0.345 1.00 96.69 214 PHE A N 1
ATOM 1666 C CA . PHE A 1 214 ? 4.182 -15.780 -1.607 1.00 96.69 214 PHE A CA 1
ATOM 1667 C C . PHE A 1 214 ? 3.414 -15.114 -2.750 1.00 96.69 214 PHE A C 1
ATOM 1669 O O . PHE A 1 214 ? 3.936 -15.068 -3.863 1.00 96.69 214 PHE A O 1
ATOM 1676 N N . VAL A 1 215 ? 2.213 -14.581 -2.505 1.00 96.12 215 VAL A N 1
ATOM 1677 C CA . VAL A 1 215 ? 1.390 -13.952 -3.550 1.00 96.12 215 VAL A CA 1
ATOM 1678 C C . VAL A 1 215 ? 1.954 -12.592 -3.959 1.00 96.12 215 VAL A C 1
ATOM 1680 O O . VAL A 1 215 ? 2.228 -12.387 -5.140 1.00 96.12 215 VAL A O 1
ATOM 1683 N N . PHE A 1 216 ? 2.170 -11.673 -3.017 1.00 97.06 216 PHE A N 1
ATOM 1684 C CA . PHE A 1 216 ? 2.586 -10.300 -3.324 1.00 97.06 216 PHE A CA 1
ATOM 1685 C C . PHE A 1 216 ? 4.099 -10.097 -3.293 1.00 97.06 216 PHE A C 1
ATOM 1687 O O . PHE A 1 216 ? 4.608 -9.248 -4.021 1.00 97.06 216 PHE A O 1
ATOM 1694 N N . GLY A 1 217 ? 4.833 -10.899 -2.521 1.00 97.50 217 GLY A N 1
ATOM 1695 C CA . GLY A 1 217 ? 6.293 -10.898 -2.531 1.00 97.50 217 GLY A CA 1
ATOM 1696 C C . GLY A 1 217 ? 6.859 -11.738 -3.672 1.00 97.50 217 GLY A C 1
ATOM 1697 O O . GLY A 1 217 ? 7.318 -11.216 -4.689 1.00 97.50 217 GLY A O 1
ATOM 1698 N N . VAL A 1 218 ? 6.822 -13.063 -3.517 1.00 97.88 218 VAL A N 1
ATOM 1699 C CA . VAL A 1 218 ? 7.518 -14.000 -4.414 1.00 97.88 218 VAL A CA 1
ATOM 1700 C C . VAL A 1 218 ? 6.922 -14.013 -5.821 1.00 97.88 218 VAL A C 1
ATOM 1702 O O . VAL A 1 218 ? 7.663 -13.843 -6.788 1.00 97.88 218 VAL A O 1
ATOM 1705 N N . ALA A 1 219 ? 5.609 -14.200 -5.974 1.00 96.81 219 ALA A N 1
ATOM 1706 C CA . ALA A 1 219 ? 4.999 -14.353 -7.293 1.00 96.81 219 ALA A CA 1
ATOM 1707 C C . ALA A 1 219 ? 5.070 -13.059 -8.119 1.00 96.81 219 ALA A C 1
ATOM 1709 O O . ALA A 1 219 ? 5.417 -13.115 -9.302 1.00 96.81 219 ALA A O 1
ATOM 1710 N N . VAL A 1 220 ? 4.831 -11.890 -7.509 1.00 97.94 220 VAL A N 1
ATOM 1711 C CA . VAL A 1 220 ? 4.978 -10.595 -8.198 1.00 97.94 220 VAL A CA 1
ATOM 1712 C C . VAL A 1 220 ? 6.439 -10.316 -8.557 1.00 97.94 220 VAL A C 1
ATOM 1714 O O . VAL A 1 220 ? 6.717 -9.921 -9.693 1.00 97.94 220 VAL A O 1
ATOM 1717 N N . MET A 1 221 ? 7.388 -10.579 -7.652 1.00 97.31 221 MET A N 1
ATOM 1718 C CA . MET A 1 221 ? 8.814 -10.413 -7.950 1.00 97.31 221 MET A CA 1
ATOM 1719 C C . MET A 1 221 ? 9.263 -11.349 -9.083 1.00 97.31 221 MET A C 1
ATOM 1721 O O . MET A 1 221 ? 9.955 -10.913 -10.004 1.00 97.31 221 MET A O 1
ATOM 1725 N N . LEU A 1 222 ? 8.827 -12.614 -9.079 1.00 96.56 222 LEU A N 1
ATOM 1726 C CA . LEU A 1 222 ? 9.096 -13.566 -10.161 1.00 96.56 222 LEU A CA 1
ATOM 1727 C C . LEU A 1 222 ? 8.483 -13.111 -11.488 1.00 96.56 222 LEU A C 1
ATOM 1729 O O . LEU A 1 222 ? 9.160 -13.158 -12.515 1.00 96.56 222 LEU A O 1
ATOM 1733 N N . ALA A 1 223 ? 7.241 -12.621 -11.487 1.00 95.56 223 ALA A N 1
ATOM 1734 C CA . ALA A 1 223 ? 6.621 -12.048 -12.679 1.00 95.56 223 ALA A CA 1
ATOM 1735 C C . ALA A 1 223 ? 7.444 -10.866 -13.216 1.00 95.56 223 ALA A C 1
ATOM 1737 O O . ALA A 1 223 ? 7.757 -10.821 -14.408 1.00 95.56 223 ALA A O 1
ATOM 1738 N N . GLY A 1 224 ? 7.876 -9.957 -12.336 1.00 95.88 224 GLY A N 1
ATOM 1739 C CA . GLY A 1 224 ? 8.763 -8.849 -12.683 1.00 95.88 224 GLY A CA 1
ATOM 1740 C C . GLY A 1 224 ? 10.073 -9.319 -13.309 1.00 95.88 224 GLY A C 1
ATOM 1741 O O . GLY A 1 224 ? 10.454 -8.873 -14.394 1.00 95.88 224 GLY A O 1
ATOM 1742 N N . TRP A 1 225 ? 10.722 -10.299 -12.685 1.00 96.44 225 TRP A N 1
ATOM 1743 C CA . TRP A 1 225 ? 11.950 -10.906 -13.184 1.00 96.44 225 TRP A CA 1
ATOM 1744 C C . TRP A 1 225 ? 11.773 -11.532 -14.574 1.00 96.44 225 TRP A C 1
ATOM 1746 O O . TRP A 1 225 ? 12.566 -11.250 -15.476 1.00 96.44 225 TRP A O 1
ATOM 1756 N N . LEU A 1 226 ? 10.702 -12.298 -14.802 1.00 94.81 226 LEU A N 1
ATOM 1757 C CA . LEU A 1 226 ? 10.391 -12.878 -16.114 1.00 94.81 226 LEU A CA 1
ATOM 1758 C C . LEU A 1 226 ? 10.187 -11.796 -17.189 1.00 94.81 226 LEU A C 1
ATOM 1760 O O . LEU A 1 226 ? 10.657 -11.951 -18.319 1.00 94.81 226 LEU A O 1
ATOM 1764 N N . LEU A 1 227 ? 9.557 -10.667 -16.844 1.00 92.69 227 LEU A N 1
ATOM 1765 C CA . LEU A 1 227 ? 9.399 -9.534 -17.762 1.00 92.69 227 LEU A CA 1
ATOM 1766 C C . LEU A 1 227 ? 10.729 -8.853 -18.105 1.00 92.69 227 LEU A C 1
ATOM 1768 O O . LEU A 1 227 ? 10.877 -8.359 -19.226 1.00 92.69 227 LEU A O 1
ATOM 1772 N N . THR A 1 228 ? 11.703 -8.850 -17.187 1.00 90.75 228 THR A N 1
ATOM 1773 C CA . THR A 1 228 ? 13.046 -8.312 -17.468 1.00 90.75 228 THR A CA 1
ATOM 1774 C C . THR A 1 228 ? 13.893 -9.229 -18.351 1.00 90.75 228 THR A C 1
ATOM 1776 O O . THR A 1 228 ? 14.751 -8.729 -19.073 1.00 90.75 228 THR A O 1
ATOM 1779 N N . ARG A 1 229 ? 13.633 -10.545 -18.329 1.00 86.69 229 ARG A N 1
ATOM 1780 C CA . ARG A 1 229 ? 14.377 -11.566 -19.090 1.00 86.69 229 ARG A CA 1
ATOM 1781 C C . ARG A 1 229 ? 13.938 -11.746 -20.531 1.00 86.69 229 ARG A C 1
ATOM 1783 O O . ARG A 1 229 ? 14.681 -12.298 -21.335 1.00 86.69 229 ARG A O 1
ATOM 1790 N N . GLY A 1 230 ? 12.728 -11.330 -20.871 1.00 71.69 230 GLY A N 1
ATOM 1791 C CA . GLY A 1 230 ? 12.288 -11.431 -22.247 1.00 71.69 230 GLY A CA 1
ATOM 1792 C C . GLY A 1 230 ? 12.974 -10.362 -23.111 1.00 71.69 230 GLY A C 1
ATOM 1793 O O . GLY A 1 230 ? 12.513 -9.219 -23.151 1.00 71.69 230 GLY A O 1
ATOM 1794 N N . GLU A 1 231 ? 14.024 -10.727 -23.840 1.00 63.31 231 GLU A N 1
ATOM 1795 C CA . GLU A 1 231 ? 14.657 -9.870 -24.847 1.00 63.31 231 GLU A CA 1
ATOM 1796 C C . GLU A 1 231 ? 14.072 -10.089 -26.256 1.00 63.31 231 GLU A C 1
ATOM 1798 O O . GLU A 1 231 ? 13.709 -11.194 -26.650 1.00 63.31 231 GLU A O 1
ATOM 1803 N N . SER A 1 232 ? 13.938 -8.978 -26.987 1.00 50.19 232 SER A N 1
ATOM 1804 C CA . SER A 1 232 ? 14.388 -8.806 -28.375 1.00 50.19 232 SER A CA 1
ATOM 1805 C C . SER A 1 232 ? 14.218 -9.990 -29.340 1.00 50.19 232 SER A C 1
ATOM 1807 O O . SER A 1 232 ? 15.190 -10.601 -29.765 1.00 50.19 232 SER A O 1
ATOM 1809 N N . GLY A 1 233 ? 12.983 -10.275 -29.757 1.00 44.53 233 GLY A N 1
ATOM 1810 C CA . GLY A 1 233 ? 12.732 -11.286 -30.787 1.00 44.53 233 GLY A CA 1
ATOM 1811 C C . GLY A 1 233 ? 11.260 -11.436 -31.145 1.00 44.53 233 GLY A C 1
ATOM 1812 O O . GLY A 1 233 ? 10.644 -12.425 -30.773 1.00 44.53 233 GLY A O 1
ATOM 1813 N N . ALA A 1 234 ? 10.676 -10.430 -31.803 1.00 41.88 234 ALA A N 1
ATOM 1814 C CA . ALA A 1 234 ? 9.524 -10.587 -32.703 1.00 41.88 234 ALA A CA 1
ATOM 1815 C C . ALA A 1 234 ? 9.150 -9.228 -33.315 1.00 41.88 234 ALA A C 1
ATOM 1817 O O . ALA A 1 234 ? 8.152 -8.607 -32.945 1.00 41.88 234 ALA A O 1
ATOM 1818 N N . ALA A 1 235 ? 9.917 -8.797 -34.317 1.00 50.22 235 ALA A N 1
ATOM 1819 C CA . ALA A 1 235 ? 9.266 -8.243 -35.495 1.00 50.22 235 ALA A CA 1
ATOM 1820 C C . ALA A 1 235 ? 8.498 -9.414 -36.135 1.00 50.22 235 ALA A C 1
ATOM 1822 O O . ALA A 1 235 ? 9.069 -10.246 -36.826 1.00 50.22 235 ALA A O 1
ATOM 1823 N N . GLY A 1 236 ? 7.228 -9.563 -35.769 1.00 42.09 236 GLY A N 1
ATOM 1824 C CA . GLY A 1 236 ? 6.378 -10.673 -36.188 1.00 42.09 236 GLY A CA 1
ATOM 1825 C C . GLY A 1 236 ? 4.928 -10.311 -35.926 1.00 42.09 236 GLY A C 1
ATOM 1826 O O . GLY A 1 236 ? 4.390 -10.568 -34.849 1.00 42.09 236 GLY A O 1
ATOM 1827 N N . GLY A 1 237 ? 4.326 -9.618 -36.892 1.00 52.97 237 GLY A N 1
ATOM 1828 C CA . GLY A 1 237 ? 2.944 -9.160 -36.846 1.00 52.97 237 GLY A CA 1
ATOM 1829 C C . GLY A 1 237 ? 1.977 -10.328 -36.664 1.00 52.97 237 GLY A C 1
ATOM 1830 O O . GLY A 1 237 ? 1.839 -11.165 -37.544 1.00 52.97 237 GLY A O 1
ATOM 1831 N N . SER A 1 238 ? 1.346 -10.396 -35.490 1.00 51.41 238 SER A N 1
ATOM 1832 C CA . SER A 1 238 ? 0.048 -11.056 -35.212 1.00 51.41 238 SER A CA 1
ATOM 1833 C C . SER A 1 238 ? -0.223 -11.212 -33.705 1.00 51.41 238 SER A C 1
ATOM 1835 O O . SER A 1 238 ? -1.363 -11.440 -33.305 1.00 51.41 238 SER A O 1
ATOM 1837 N N . SER A 1 239 ? 0.773 -11.020 -32.827 1.00 52.34 239 SER A N 1
ATOM 1838 C CA . SER A 1 239 ? 0.612 -11.245 -31.377 1.00 52.34 239 SER A CA 1
ATOM 1839 C C . SER A 1 239 ? 0.026 -10.073 -30.574 1.00 52.34 239 SER A C 1
ATOM 1841 O O . SER A 1 239 ? -0.244 -10.233 -29.384 1.00 52.34 239 SER A O 1
ATOM 1843 N N . GLY A 1 240 ? -0.167 -8.893 -31.177 1.00 49.91 240 GLY A N 1
ATOM 1844 C CA . GLY A 1 240 ? -0.636 -7.691 -30.467 1.00 49.91 240 GLY A CA 1
ATOM 1845 C C . GLY A 1 240 ? -2.064 -7.816 -29.924 1.00 49.91 240 GLY A C 1
ATOM 1846 O O . GLY A 1 240 ? -2.345 -7.389 -28.808 1.00 49.91 240 GLY A O 1
ATOM 1847 N N . ARG A 1 241 ? -2.949 -8.495 -30.664 1.00 53.25 241 ARG A N 1
ATOM 1848 C CA . A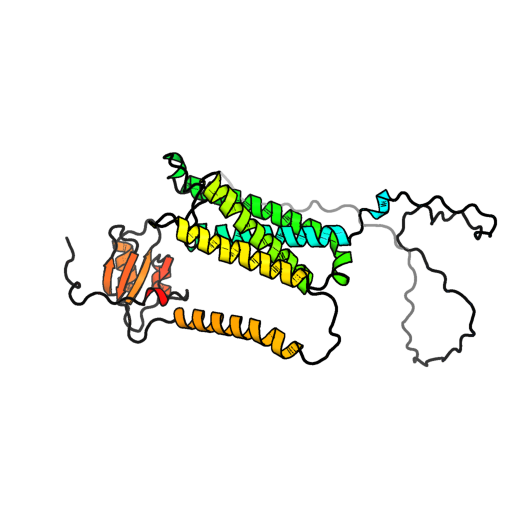RG A 1 241 ? -4.373 -8.597 -30.311 1.00 53.25 241 ARG A CA 1
ATOM 1849 C C . ARG A 1 241 ? -4.647 -9.606 -29.189 1.00 53.25 241 ARG A C 1
ATOM 1851 O O . ARG A 1 241 ? -5.507 -9.356 -28.359 1.00 53.25 241 ARG A O 1
ATOM 1858 N N . ARG A 1 242 ? -3.881 -10.706 -29.105 1.00 52.62 242 ARG A N 1
ATOM 1859 C CA . ARG A 1 242 ? -4.011 -11.699 -28.012 1.00 52.62 242 ARG A CA 1
ATOM 1860 C C . ARG A 1 242 ? -3.313 -11.267 -26.717 1.00 52.62 242 ARG A C 1
ATOM 1862 O O . ARG A 1 242 ? -3.805 -11.590 -25.645 1.00 52.62 242 ARG A O 1
ATOM 1869 N N . ARG A 1 243 ? -2.202 -10.518 -26.795 1.00 54.62 243 ARG A N 1
ATOM 1870 C CA . ARG A 1 243 ? -1.459 -10.050 -25.605 1.00 54.62 243 ARG A CA 1
ATOM 1871 C C . ARG A 1 243 ? -2.143 -8.893 -24.870 1.00 54.62 243 ARG A C 1
ATOM 1873 O O . ARG A 1 243 ? -1.991 -8.803 -23.661 1.00 54.62 243 ARG A O 1
ATOM 1880 N N . ALA A 1 244 ? -2.910 -8.054 -25.569 1.00 56.44 244 ALA A N 1
ATOM 1881 C CA . ALA A 1 244 ? -3.768 -7.050 -24.934 1.00 56.44 244 ALA A CA 1
ATOM 1882 C C . ALA A 1 244 ? -5.103 -7.640 -24.446 1.00 56.44 244 ALA A C 1
ATOM 1884 O O . ALA A 1 244 ? -5.655 -7.159 -23.464 1.00 56.44 244 ALA A O 1
ATOM 1885 N N . ALA A 1 245 ? -5.603 -8.704 -25.085 1.00 61.47 245 ALA A N 1
ATOM 1886 C CA . ALA A 1 245 ? -6.894 -9.292 -24.735 1.00 61.47 245 ALA A CA 1
ATOM 1887 C C . ALA A 1 245 ? -6.926 -9.875 -23.319 1.00 61.47 245 ALA A C 1
ATOM 1889 O O . ALA A 1 245 ? -7.922 -9.696 -22.642 1.00 61.47 245 ALA A O 1
ATOM 1890 N N . VAL A 1 246 ? -5.861 -10.533 -22.851 1.00 70.38 246 VAL A N 1
ATOM 1891 C CA . VAL A 1 246 ? -5.846 -11.159 -21.514 1.00 70.38 246 VAL A CA 1
ATOM 1892 C C . VAL A 1 246 ? -5.927 -10.139 -20.370 1.00 70.38 246 VAL A C 1
ATOM 1894 O O . VAL A 1 246 ? -6.833 -10.277 -19.555 1.00 70.38 246 VAL A O 1
ATOM 1897 N N . PRO A 1 247 ? -5.063 -9.105 -20.284 1.00 70.81 247 PRO A N 1
ATOM 1898 C CA . PRO A 1 247 ? -5.194 -8.098 -19.234 1.00 70.81 247 PRO A CA 1
ATOM 1899 C C . PRO A 1 247 ? -6.491 -7.298 -19.379 1.00 70.81 247 PRO A C 1
ATOM 1901 O O . PRO A 1 247 ? -7.123 -7.026 -18.373 1.00 70.81 247 PRO A O 1
ATOM 1904 N N . VAL A 1 248 ? -6.950 -6.996 -20.600 1.00 79.38 248 VAL A N 1
ATOM 1905 C CA . VAL A 1 248 ? -8.232 -6.301 -20.809 1.00 79.38 248 VAL A CA 1
ATOM 1906 C C . VAL A 1 248 ? -9.416 -7.158 -20.365 1.00 79.38 248 VAL A C 1
ATOM 1908 O O . VAL A 1 248 ? -10.293 -6.651 -19.681 1.00 79.38 248 VAL A O 1
ATOM 1911 N N . LEU A 1 249 ? -9.437 -8.451 -20.694 1.00 80.50 249 LEU A N 1
ATOM 1912 C CA . LEU A 1 249 ? -10.475 -9.383 -20.251 1.00 80.50 249 LEU A CA 1
ATOM 1913 C C . LEU A 1 249 ? -10.432 -9.592 -18.743 1.00 80.50 249 LEU A C 1
ATOM 1915 O O . LEU A 1 249 ? -11.489 -9.677 -18.138 1.00 80.50 249 LEU A O 1
ATOM 1919 N N . LEU A 1 250 ? -9.247 -9.645 -18.131 1.00 83.19 250 LEU A N 1
ATOM 1920 C CA . LEU A 1 250 ? -9.118 -9.756 -16.681 1.00 83.19 250 LEU A CA 1
ATOM 1921 C C . LEU A 1 250 ? -9.577 -8.471 -15.986 1.00 83.19 250 LEU A C 1
ATOM 1923 O O . LEU A 1 250 ? -10.351 -8.545 -15.043 1.00 83.19 250 LEU A O 1
ATOM 1927 N N . THR A 1 251 ? -9.169 -7.296 -16.472 1.00 82.38 251 THR A N 1
ATOM 1928 C CA . THR A 1 251 ? -9.640 -6.002 -15.959 1.00 82.38 251 THR A CA 1
ATOM 1929 C C . THR A 1 251 ? -11.146 -5.847 -16.146 1.00 82.38 251 THR A C 1
ATOM 1931 O O . THR A 1 251 ? -11.818 -5.398 -15.226 1.00 82.38 251 THR A O 1
ATOM 1934 N N . LEU A 1 252 ? -11.696 -6.261 -17.290 1.00 85.19 252 LEU A N 1
ATOM 1935 C CA . LEU A 1 252 ? -13.139 -6.272 -17.525 1.00 85.19 252 LEU A CA 1
ATOM 1936 C C . LEU A 1 252 ? -13.843 -7.272 -16.611 1.00 85.19 252 LEU A C 1
ATOM 1938 O O . LEU A 1 252 ? -14.847 -6.919 -16.016 1.00 85.19 252 LEU A O 1
ATOM 1942 N N . ALA A 1 253 ? -13.327 -8.489 -16.456 1.00 85.00 253 ALA A N 1
ATOM 1943 C CA . ALA A 1 253 ? -13.932 -9.506 -15.603 1.00 85.00 253 ALA A CA 1
ATOM 1944 C C . ALA A 1 253 ? -13.905 -9.094 -14.129 1.00 85.00 253 ALA A C 1
ATOM 1946 O O . ALA A 1 253 ? -14.920 -9.216 -13.458 1.00 85.00 253 ALA A O 1
ATOM 1947 N N . VAL A 1 254 ? -12.785 -8.557 -13.637 1.00 86.44 254 VAL A N 1
ATOM 1948 C CA . VAL A 1 254 ? -12.662 -8.032 -12.269 1.00 86.44 254 VAL A CA 1
ATOM 1949 C C . VAL A 1 254 ? -13.529 -6.789 -12.088 1.00 86.44 254 VAL A C 1
ATOM 1951 O O . VAL A 1 254 ? -14.217 -6.679 -11.082 1.00 86.44 254 VAL A O 1
ATOM 1954 N N . GLY A 1 255 ? -13.553 -5.881 -13.066 1.00 82.62 255 GLY A N 1
ATOM 1955 C CA . GLY A 1 255 ? -14.400 -4.690 -13.029 1.00 82.62 255 GLY A CA 1
ATOM 1956 C C . GLY A 1 255 ? -15.889 -5.034 -13.019 1.00 82.62 255 GLY A C 1
ATOM 1957 O O . GLY A 1 255 ? -16.634 -4.490 -12.213 1.00 82.62 255 GLY A O 1
ATOM 1958 N N . VAL A 1 256 ? -16.317 -5.980 -13.858 1.00 82.81 256 VAL A N 1
ATOM 1959 C CA . VAL A 1 256 ? -17.702 -6.468 -13.915 1.00 82.81 256 VAL A CA 1
ATOM 1960 C C . VAL A 1 256 ? -18.051 -7.256 -12.658 1.00 82.81 256 VAL A C 1
ATOM 1962 O O . VAL A 1 256 ? -19.091 -6.995 -12.074 1.00 82.81 256 VAL A O 1
ATOM 1965 N N . ALA A 1 257 ? -17.201 -8.179 -12.202 1.00 80.06 257 ALA A N 1
ATOM 1966 C CA . ALA A 1 257 ? -17.449 -8.941 -10.979 1.00 80.06 257 ALA A CA 1
ATOM 1967 C C . ALA A 1 257 ? -17.502 -8.030 -9.745 1.00 80.06 257 ALA A C 1
ATOM 1969 O O . ALA A 1 257 ? -18.383 -8.197 -8.910 1.00 80.06 257 ALA A O 1
ATOM 1970 N N . GLY A 1 258 ? -16.612 -7.036 -9.663 1.00 76.31 258 GLY A N 1
ATOM 1971 C CA . GLY A 1 258 ? -16.639 -6.003 -8.633 1.00 76.31 258 GLY A CA 1
ATOM 1972 C C . GLY A 1 258 ? -17.923 -5.181 -8.697 1.00 76.31 258 GLY A C 1
ATOM 1973 O O . GLY A 1 258 ? -18.618 -5.075 -7.695 1.00 76.31 258 GLY A O 1
ATOM 1974 N N . ALA A 1 259 ? -18.296 -4.683 -9.879 1.00 77.62 259 ALA A N 1
ATOM 1975 C CA . ALA A 1 259 ? -19.542 -3.943 -10.068 1.00 77.62 259 ALA A CA 1
ATOM 1976 C C . ALA A 1 259 ? -20.778 -4.781 -9.699 1.00 77.62 259 ALA A C 1
ATOM 1978 O O . ALA A 1 259 ? -21.657 -4.289 -9.003 1.00 77.62 259 ALA A O 1
ATOM 1979 N N . VAL A 1 260 ? -20.831 -6.057 -10.090 1.00 77.00 260 VAL A N 1
ATOM 1980 C CA . VAL A 1 260 ? -21.925 -6.973 -9.732 1.00 77.00 260 VAL A CA 1
ATOM 1981 C C . VAL A 1 260 ? -21.963 -7.239 -8.229 1.00 77.00 260 VAL A C 1
ATOM 1983 O O . VAL A 1 260 ? -23.044 -7.229 -7.654 1.00 77.00 260 VAL A O 1
ATOM 1986 N N . ALA A 1 261 ? -20.811 -7.430 -7.581 1.00 73.81 261 ALA A N 1
ATOM 1987 C CA . ALA A 1 261 ? -20.744 -7.601 -6.131 1.00 73.81 261 ALA A CA 1
ATOM 1988 C C . ALA A 1 261 ? -21.280 -6.365 -5.394 1.00 73.81 261 ALA A C 1
ATOM 1990 O O . ALA A 1 261 ? -21.915 -6.493 -4.355 1.00 73.81 261 ALA A O 1
ATOM 1991 N N . THR A 1 262 ? -21.088 -5.171 -5.962 1.00 73.06 262 THR A N 1
ATOM 1992 C CA . THR A 1 262 ? -21.593 -3.935 -5.361 1.00 73.06 262 THR A CA 1
ATOM 1993 C C . THR A 1 262 ? -23.099 -3.710 -5.502 1.00 73.06 262 THR A C 1
ATOM 1995 O O . THR A 1 262 ? -23.620 -2.781 -4.885 1.00 73.06 262 THR A O 1
ATOM 1998 N N . LEU A 1 263 ? -23.802 -4.529 -6.292 1.00 70.38 263 LEU A N 1
ATOM 1999 C CA . LEU A 1 263 ? -25.251 -4.429 -6.428 1.00 70.38 263 LEU A CA 1
ATOM 2000 C C . LEU A 1 263 ? -25.943 -5.056 -5.207 1.00 70.38 263 LEU A C 1
ATOM 2002 O O . LEU A 1 263 ? -25.578 -6.165 -4.805 1.00 70.38 263 LEU A O 1
ATOM 2006 N N . PRO A 1 264 ? -26.963 -4.393 -4.635 1.00 66.50 264 PRO A N 1
ATOM 2007 C CA . PRO A 1 264 ? -27.750 -4.981 -3.563 1.00 66.50 264 PRO A CA 1
ATOM 2008 C C . PRO A 1 264 ? -28.494 -6.236 -4.062 1.00 66.50 264 PRO A C 1
ATOM 2010 O O . PRO A 1 264 ? -28.884 -6.308 -5.236 1.00 66.50 264 PRO A O 1
ATOM 2013 N N . PRO A 1 265 ? -28.698 -7.250 -3.201 1.00 69.12 265 PRO A N 1
ATOM 2014 C CA . PRO A 1 265 ? -29.446 -8.442 -3.572 1.00 69.12 265 PRO A CA 1
ATOM 2015 C C . PRO A 1 265 ? -30.905 -8.089 -3.915 1.00 69.12 265 PRO A C 1
ATOM 2017 O O . PRO A 1 265 ? -31.531 -7.28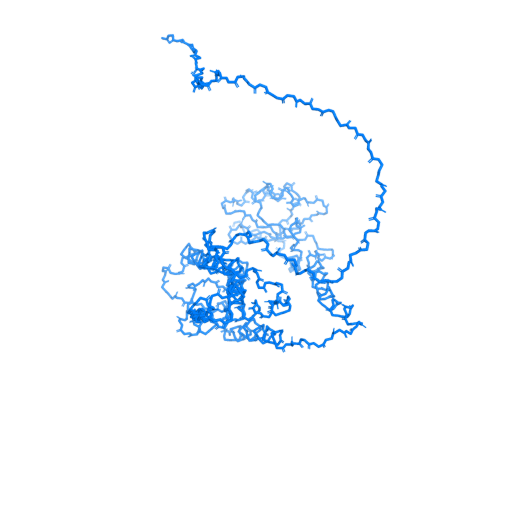7 -3.219 1.00 69.12 265 PRO A O 1
ATOM 2020 N N . PRO A 1 266 ? -31.487 -8.694 -4.967 1.00 69.38 266 PRO A N 1
ATOM 2021 C CA . PRO A 1 266 ? -32.857 -8.395 -5.364 1.00 69.38 266 PRO A CA 1
ATOM 2022 C C . PRO A 1 266 ? -33.844 -8.747 -4.243 1.00 69.38 266 PRO A C 1
ATOM 2024 O O . PRO A 1 266 ? -33.822 -9.858 -3.707 1.00 69.38 266 PRO A O 1
ATOM 2027 N N . GLY A 1 267 ? -34.726 -7.799 -3.915 1.00 70.31 267 GLY A N 1
ATOM 2028 C CA . GLY A 1 267 ? -35.772 -7.965 -2.903 1.00 70.31 267 GLY A CA 1
ATOM 2029 C C . GLY A 1 267 ? -35.310 -7.806 -1.450 1.00 70.31 267 GLY A C 1
ATOM 2030 O O . GLY A 1 267 ? -36.031 -8.241 -0.554 1.00 70.31 267 GLY A O 1
ATOM 2031 N N . VAL A 1 268 ? -34.130 -7.225 -1.202 1.00 72.94 268 VAL A N 1
ATOM 2032 C CA . VAL A 1 268 ? -33.679 -6.833 0.143 1.00 72.94 268 VAL A CA 1
ATOM 2033 C C . VAL A 1 268 ? -33.731 -5.314 0.272 1.00 72.94 268 VAL A C 1
ATOM 2035 O O . VAL A 1 268 ? -33.069 -4.598 -0.470 1.00 72.94 268 VAL A O 1
ATOM 2038 N N . THR A 1 269 ? -34.519 -4.841 1.231 1.00 77.62 269 THR A N 1
ATOM 2039 C CA . THR A 1 269 ? -34.699 -3.423 1.582 1.00 77.62 269 THR A CA 1
ATOM 2040 C C . THR A 1 269 ? -33.878 -3.006 2.804 1.00 77.62 269 THR A C 1
ATOM 2042 O O . THR A 1 269 ? -33.848 -1.839 3.182 1.00 77.62 269 THR A O 1
ATOM 2045 N N . THR A 1 270 ? -33.188 -3.954 3.445 1.00 82.31 270 THR A N 1
ATOM 2046 C CA . THR A 1 270 ? -32.364 -3.679 4.625 1.00 82.31 270 THR A CA 1
ATOM 2047 C C . THR A 1 270 ? -31.017 -3.078 4.233 1.00 82.31 270 THR A C 1
ATOM 2049 O O . THR A 1 270 ? -30.312 -3.650 3.410 1.00 82.31 270 THR A O 1
ATOM 2052 N N . ALA A 1 271 ? -30.647 -1.971 4.875 1.00 84.81 271 ALA A N 1
ATOM 2053 C CA . ALA A 1 271 ? -29.362 -1.303 4.737 1.00 84.81 271 ALA A CA 1
ATOM 2054 C C . ALA A 1 271 ? -28.682 -1.111 6.099 1.00 84.81 271 ALA A C 1
ATOM 2056 O O . ALA A 1 271 ? -29.331 -0.966 7.137 1.00 84.81 271 ALA A O 1
ATOM 2057 N N . LEU A 1 272 ? -27.354 -1.078 6.087 1.00 88.19 272 LEU A N 1
ATOM 2058 C CA . LEU A 1 272 ? -26.513 -0.659 7.197 1.00 88.19 272 LEU A CA 1
ATOM 2059 C C . LEU A 1 272 ? -26.213 0.835 7.090 1.00 88.19 272 LEU A C 1
ATOM 2061 O O . LEU A 1 272 ? -25.722 1.321 6.069 1.00 88.19 272 LEU A O 1
ATOM 2065 N N . VAL A 1 273 ? -26.466 1.549 8.181 1.00 89.44 273 VAL A N 1
ATOM 2066 C CA . VAL A 1 273 ? -26.221 2.982 8.328 1.00 89.44 273 VAL A CA 1
ATOM 2067 C C . VAL A 1 273 ? -25.225 3.193 9.461 1.00 89.44 273 VAL A C 1
ATOM 2069 O O . VAL A 1 273 ? -25.488 2.822 10.605 1.00 89.44 273 VAL A O 1
ATOM 2072 N N . LEU A 1 274 ? -24.074 3.786 9.148 1.00 91.31 274 LEU A N 1
ATOM 2073 C CA . LEU A 1 274 ? -23.059 4.167 10.128 1.00 91.31 274 LEU A CA 1
ATOM 2074 C C . LEU A 1 274 ? -23.094 5.679 10.332 1.00 91.31 274 LEU A C 1
ATOM 2076 O O . LEU A 1 274 ? -22.796 6.424 9.402 1.00 91.31 274 LEU A O 1
ATOM 2080 N N . PHE A 1 275 ? -23.384 6.138 11.543 1.00 92.19 275 PHE A N 1
ATOM 2081 C CA . PHE A 1 275 ? -23.369 7.553 11.906 1.00 92.19 275 PHE A CA 1
ATOM 2082 C C . PHE A 1 275 ? -21.992 8.036 12.371 1.00 92.19 275 PHE A C 1
ATOM 2084 O O . PHE A 1 275 ? -21.146 7.276 12.869 1.00 92.19 275 PHE A O 1
ATOM 2091 N N . ARG A 1 276 ? -21.766 9.343 12.207 1.00 91.12 276 ARG A N 1
ATOM 2092 C CA . ARG A 1 276 ? -20.542 10.005 12.663 1.00 91.12 276 ARG A CA 1
ATOM 2093 C C . ARG A 1 276 ? -20.355 9.885 14.184 1.00 91.12 276 ARG A C 1
ATOM 2095 O O . ARG A 1 276 ? -21.336 9.834 14.927 1.00 91.12 276 ARG A O 1
ATOM 2102 N N . PRO A 1 277 ? -19.101 9.855 14.673 1.00 84.94 277 PRO A N 1
ATOM 2103 C CA . PRO A 1 277 ? -18.835 9.928 16.106 1.00 84.94 277 PRO A CA 1
ATOM 2104 C C . PRO A 1 277 ? -19.506 11.162 16.725 1.00 84.94 277 PRO A C 1
ATOM 2106 O O . PRO A 1 277 ? -19.410 12.257 16.173 1.00 84.94 277 PRO A O 1
ATOM 2109 N N . GLY A 1 278 ? -20.172 10.980 17.866 1.00 82.25 278 GLY A N 1
ATOM 2110 C CA . GLY A 1 278 ? -20.875 12.054 18.574 1.00 82.25 278 GLY A CA 1
ATOM 2111 C C . GLY A 1 278 ? -22.337 12.266 18.168 1.00 82.25 278 GLY A C 1
ATOM 2112 O O . GLY A 1 278 ? -23.006 13.046 18.835 1.00 82.25 278 GLY A O 1
ATOM 2113 N N . THR A 1 279 ? -22.853 11.571 17.144 1.00 88.06 279 THR A N 1
ATOM 2114 C CA . THR A 1 279 ? -24.301 11.527 16.883 1.00 88.06 279 THR A CA 1
ATOM 2115 C C . THR A 1 279 ? -25.003 10.788 18.017 1.00 88.06 279 THR A C 1
ATOM 2117 O O . THR A 1 279 ? -24.646 9.658 18.354 1.00 88.06 279 THR A O 1
ATOM 2120 N N . THR A 1 280 ? -26.001 11.427 18.615 1.00 89.31 280 THR A N 1
ATOM 2121 C CA . THR A 1 280 ? -26.821 10.816 19.664 1.00 89.31 280 THR A CA 1
ATOM 2122 C C . THR A 1 280 ? -27.819 9.823 19.066 1.00 89.31 280 THR A C 1
ATOM 2124 O O . THR A 1 280 ? -28.227 9.948 17.911 1.00 89.31 280 THR A O 1
ATOM 2127 N N . ALA A 1 281 ? -28.284 8.856 19.861 1.00 86.19 281 ALA A N 1
ATOM 2128 C CA . ALA A 1 281 ? -29.300 7.904 19.404 1.00 86.19 281 ALA A CA 1
ATOM 2129 C C . ALA A 1 281 ? -30.595 8.600 18.934 1.00 86.19 281 ALA A C 1
ATOM 2131 O O . ALA A 1 281 ? -31.224 8.145 17.985 1.00 86.19 281 ALA A O 1
ATOM 2132 N N . GLY A 1 282 ? -30.970 9.725 19.555 1.00 88.31 282 GLY A N 1
ATOM 2133 C CA . GLY A 1 282 ? -32.134 10.516 19.146 1.00 88.31 282 GLY A CA 1
ATOM 2134 C C . GLY A 1 282 ? -31.960 11.179 17.778 1.00 88.31 282 GLY A C 1
ATOM 2135 O O . GLY A 1 282 ? -32.881 11.149 16.969 1.00 88.31 282 GLY A O 1
ATOM 2136 N N . GLU A 1 283 ? -30.777 11.726 17.490 1.00 89.94 283 GLU A N 1
ATOM 2137 C CA . GLU A 1 283 ? -30.455 12.291 16.172 1.00 89.94 283 GLU A CA 1
ATOM 2138 C C . GLU A 1 283 ? -30.416 11.209 15.089 1.00 89.94 283 GLU A C 1
ATOM 2140 O O . GLU A 1 283 ? -30.972 11.406 14.010 1.00 89.94 283 GLU A O 1
ATOM 2145 N N . ALA A 1 284 ? -29.820 10.050 15.391 1.00 89.00 284 ALA A N 1
ATOM 2146 C CA . ALA A 1 284 ? -29.811 8.903 14.487 1.00 89.00 284 ALA A CA 1
ATOM 2147 C C . ALA A 1 284 ? -31.242 8.438 14.173 1.00 89.00 284 ALA A C 1
ATOM 2149 O O . ALA A 1 284 ? -31.609 8.321 13.008 1.00 89.00 284 ALA A O 1
ATOM 2150 N N . LEU A 1 285 ? -32.084 8.252 15.194 1.00 89.50 285 LEU A N 1
ATOM 2151 C CA . LEU A 1 285 ? -33.488 7.871 15.018 1.00 89.50 285 LEU A CA 1
ATOM 2152 C C . LEU A 1 285 ? -34.294 8.924 14.249 1.00 89.50 285 LEU A C 1
ATOM 2154 O O . LEU A 1 285 ? -35.122 8.553 13.423 1.00 89.50 285 LEU A O 1
ATOM 2158 N N . ALA A 1 286 ? -34.046 10.216 14.474 1.00 90.06 286 ALA A N 1
ATOM 2159 C CA . ALA A 1 286 ? -34.696 11.288 13.723 1.00 90.06 286 ALA A CA 1
ATOM 2160 C C . ALA A 1 286 ? -34.318 11.258 12.233 1.00 90.06 286 ALA A C 1
ATOM 2162 O O . ALA A 1 286 ? -35.191 11.412 11.381 1.00 90.06 286 ALA A O 1
ATOM 2163 N N . ALA A 1 287 ? -33.044 11.002 11.918 1.00 90.06 287 ALA A N 1
ATOM 2164 C CA . ALA A 1 287 ? -32.572 10.848 10.543 1.00 90.06 287 ALA A CA 1
ATOM 2165 C C . ALA A 1 287 ? -33.142 9.590 9.863 1.00 90.06 287 ALA A C 1
ATOM 2167 O O . ALA A 1 287 ? -33.484 9.619 8.685 1.00 90.06 287 ALA A O 1
ATOM 2168 N N . LEU A 1 288 ? -33.285 8.480 10.594 1.00 89.62 288 LEU A N 1
ATOM 2169 C CA . LEU A 1 288 ? -33.943 7.281 10.065 1.00 89.62 288 LEU A CA 1
ATOM 2170 C C . LEU A 1 288 ? -35.442 7.518 9.836 1.00 89.62 288 LEU A C 1
ATOM 2172 O O . LEU A 1 288 ? -35.978 7.129 8.801 1.00 89.62 288 LEU A O 1
ATOM 2176 N N . ALA A 1 289 ? -36.110 8.208 10.762 1.00 87.88 289 ALA A N 1
ATOM 2177 C CA . ALA A 1 289 ? -37.525 8.542 10.646 1.00 87.88 289 ALA A CA 1
ATOM 2178 C C . ALA A 1 289 ? -37.816 9.493 9.475 1.00 87.88 289 ALA A C 1
ATOM 2180 O O . ALA A 1 289 ? -38.878 9.386 8.871 1.00 87.88 289 ALA A O 1
ATOM 2181 N N . SER A 1 290 ? -36.888 10.389 9.109 1.00 88.31 290 SER A N 1
ATOM 2182 C CA . SER A 1 290 ? -37.084 11.293 7.965 1.00 88.31 290 SER A CA 1
ATOM 2183 C C . SER A 1 290 ? -37.110 10.589 6.607 1.00 88.31 290 SER A C 1
ATOM 2185 O O . SER A 1 290 ? -37.508 11.205 5.625 1.00 88.31 290 SER A O 1
ATOM 2187 N N . VAL A 1 291 ? -36.685 9.323 6.544 1.00 88.19 291 VAL A N 1
ATOM 2188 C CA . VAL A 1 291 ? -36.703 8.497 5.326 1.00 88.19 291 VAL A CA 1
ATOM 2189 C C . VAL A 1 291 ? -37.628 7.283 5.453 1.00 88.19 291 VAL A C 1
ATOM 2191 O O . VAL A 1 291 ? -37.465 6.313 4.717 1.00 88.19 291 VAL A O 1
ATOM 2194 N N . ASP A 1 292 ? -38.556 7.308 6.419 1.00 86.31 292 ASP A N 1
ATOM 2195 C CA . ASP A 1 292 ? -39.446 6.187 6.757 1.00 86.31 292 ASP A CA 1
ATOM 2196 C C . ASP A 1 292 ? -38.694 4.871 7.052 1.00 86.31 292 ASP A C 1
ATOM 2198 O O . ASP A 1 292 ? -39.211 3.766 6.871 1.00 86.31 292 ASP A O 1
ATOM 2202 N N . GLY A 1 293 ? -37.448 4.980 7.526 1.00 85.31 293 GLY A N 1
ATOM 2203 C CA . GLY A 1 293 ? -36.589 3.846 7.833 1.00 85.31 293 GLY A CA 1
ATOM 2204 C C . GLY A 1 293 ? -37.012 3.154 9.122 1.00 85.31 293 GLY A C 1
ATOM 2205 O O . GLY A 1 293 ? -37.063 3.763 10.193 1.00 85.31 293 GLY A O 1
ATOM 2206 N N . ARG A 1 294 ? -37.267 1.847 9.051 1.00 86.31 294 ARG A N 1
ATOM 2207 C CA . ARG A 1 294 ? -37.618 1.039 10.221 1.00 86.31 294 ARG A CA 1
ATOM 2208 C C . ARG A 1 294 ? -36.382 0.362 10.794 1.00 86.31 294 ARG A C 1
ATOM 2210 O O . ARG A 1 294 ? -35.765 -0.479 10.149 1.00 86.31 294 ARG A O 1
ATOM 2217 N N . THR A 1 295 ? -36.043 0.662 12.043 1.00 88.25 295 THR A N 1
ATOM 2218 C CA . THR A 1 295 ? -34.922 -0.002 12.718 1.00 88.25 295 THR A CA 1
ATOM 2219 C C . THR A 1 295 ? -35.177 -1.501 12.874 1.00 88.25 295 THR A C 1
ATOM 2221 O O . THR A 1 295 ? -36.169 -1.922 13.473 1.00 88.25 295 THR A O 1
ATOM 2224 N N . VAL A 1 296 ? -34.243 -2.301 12.368 1.00 87.81 296 VAL A N 1
ATOM 2225 C CA . VAL A 1 296 ? -34.192 -3.753 12.565 1.00 87.81 296 VAL A CA 1
ATOM 2226 C C . VAL A 1 296 ? -33.300 -4.083 13.757 1.00 87.81 296 VAL A C 1
ATOM 2228 O O . VAL A 1 296 ? -33.656 -4.916 14.587 1.00 87.81 296 VAL A O 1
ATOM 2231 N N . TRP A 1 297 ? -32.142 -3.425 13.841 1.00 88.00 297 TRP A N 1
ATOM 2232 C CA . TRP A 1 297 ? -31.144 -3.633 14.886 1.00 88.00 297 TRP A CA 1
ATOM 2233 C C . TRP A 1 297 ? -30.225 -2.412 15.006 1.00 88.00 297 TRP A C 1
ATOM 2235 O O . TRP A 1 297 ? -30.030 -1.680 14.037 1.00 88.00 297 TRP A O 1
ATOM 2245 N N . SER A 1 298 ? -29.629 -2.215 16.178 1.00 88.56 298 SER A N 1
ATOM 2246 C CA . SER A 1 298 ? -28.567 -1.234 16.401 1.00 88.56 298 SER A CA 1
ATOM 2247 C C . SER A 1 298 ? -27.479 -1.833 17.276 1.00 88.56 298 SER A C 1
ATOM 2249 O O . SER A 1 298 ? -27.759 -2.620 18.184 1.00 88.56 298 SER A O 1
ATOM 2251 N N . ASP A 1 299 ? -26.240 -1.431 17.036 1.00 86.19 299 ASP A N 1
ATOM 2252 C CA . ASP A 1 299 ? -25.129 -1.824 17.886 1.00 86.19 299 ASP A CA 1
ATOM 2253 C C . ASP A 1 299 ? -25.174 -1.096 19.252 1.00 86.19 299 ASP A C 1
ATOM 2255 O O . ASP A 1 299 ? -25.774 -0.023 19.361 1.00 86.19 299 ASP A O 1
ATOM 2259 N N . PRO A 1 300 ? -24.525 -1.626 20.307 1.00 80.56 300 PRO A N 1
ATOM 2260 C CA . PRO A 1 300 ? -24.521 -0.999 21.632 1.00 80.56 300 PRO A CA 1
ATOM 2261 C C . PRO A 1 300 ? -23.897 0.403 21.681 1.00 80.56 300 PRO A C 1
ATOM 2263 O O . PRO A 1 300 ? -24.220 1.174 22.581 1.00 80.56 300 PRO A O 1
ATOM 2266 N N . SER A 1 301 ? -23.004 0.749 20.745 1.00 81.19 301 SER A N 1
ATOM 2267 C CA . SER A 1 301 ? -22.443 2.103 20.652 1.00 81.19 301 SER A CA 1
ATOM 2268 C C . SER A 1 301 ? -23.417 3.115 20.039 1.00 81.19 301 SER A C 1
ATOM 2270 O O . SER A 1 301 ? -23.158 4.316 20.106 1.00 81.19 301 SER A O 1
ATOM 2272 N N . GLY A 1 302 ? -24.528 2.649 19.454 1.00 82.81 302 GLY A N 1
ATOM 2273 C CA . GLY A 1 302 ? -25.545 3.483 18.816 1.00 82.81 302 GLY A CA 1
ATOM 2274 C C . GLY A 1 302 ? -25.076 4.137 17.517 1.00 82.81 302 GLY A C 1
ATOM 2275 O O . GLY A 1 302 ? -25.682 5.112 17.073 1.00 82.81 302 GLY A O 1
ATOM 2276 N N . ARG A 1 303 ? -23.998 3.638 16.904 1.00 87.75 303 ARG A N 1
ATOM 2277 C CA . ARG A 1 303 ? -23.399 4.227 15.699 1.00 87.75 303 ARG A CA 1
ATOM 2278 C C . ARG A 1 303 ? -23.764 3.464 14.442 1.00 87.75 303 ARG A C 1
ATOM 2280 O O . ARG A 1 303 ? -23.895 4.085 13.394 1.00 87.75 303 ARG A O 1
ATOM 2287 N N . LEU A 1 304 ? -23.910 2.150 14.535 1.00 89.75 304 LEU A N 1
ATOM 2288 C CA . LEU A 1 304 ? -24.236 1.264 13.433 1.00 89.75 304 LEU A CA 1
ATOM 2289 C C . LEU A 1 304 ? -25.664 0.749 13.595 1.00 89.75 304 LEU A C 1
ATOM 2291 O O . LEU A 1 304 ? -26.018 0.146 14.607 1.00 89.75 304 LEU A O 1
ATOM 2295 N N . TRP A 1 305 ? -26.469 0.972 12.566 1.00 90.31 305 TRP A N 1
ATOM 2296 C CA . TRP A 1 305 ? -27.884 0.631 12.545 1.00 90.31 305 TRP A CA 1
ATOM 2297 C C . TRP A 1 305 ? -28.178 -0.220 11.318 1.00 90.31 305 TRP A C 1
ATOM 2299 O O . TRP A 1 305 ? -27.783 0.137 10.213 1.00 90.31 305 TRP A O 1
ATOM 2309 N N . ALA A 1 306 ? -28.882 -1.332 11.504 1.00 88.69 306 ALA A N 1
ATOM 2310 C CA . ALA A 1 306 ? -29.521 -2.064 10.420 1.00 88.69 306 ALA A CA 1
ATOM 2311 C C . ALA A 1 306 ? -30.969 -1.582 10.312 1.00 88.69 306 ALA A C 1
ATOM 2313 O O . ALA A 1 306 ? -31.724 -1.620 11.290 1.00 88.69 306 ALA A O 1
ATOM 2314 N N . VAL A 1 307 ? -31.348 -1.109 9.133 1.00 88.38 307 VAL A N 1
ATOM 2315 C CA . VAL A 1 307 ? -32.600 -0.391 8.905 1.00 88.38 307 VAL A CA 1
ATOM 2316 C C . VAL A 1 307 ? -33.262 -0.943 7.662 1.00 88.38 307 VAL A C 1
ATOM 2318 O O . VAL A 1 307 ? -32.619 -1.104 6.635 1.00 88.38 307 VAL A O 1
ATOM 2321 N N . ASP A 1 308 ? -34.545 -1.242 7.761 1.00 87.00 308 ASP A N 1
ATOM 2322 C CA . ASP A 1 308 ? -35.392 -1.576 6.632 1.00 87.00 308 ASP A CA 1
ATOM 2323 C C . ASP A 1 308 ? -35.858 -0.270 5.973 1.00 87.00 308 ASP A C 1
ATOM 2325 O O . ASP A 1 308 ? -36.577 0.518 6.592 1.00 87.00 308 ASP A O 1
ATOM 2329 N N . LEU A 1 309 ? -35.365 -0.005 4.763 1.00 81.25 309 LEU A N 1
ATOM 2330 C CA . LEU A 1 309 ? -35.644 1.200 3.988 1.00 81.25 309 LEU A CA 1
ATOM 2331 C C . LEU A 1 309 ? -36.640 0.857 2.870 1.00 81.25 309 LEU A C 1
ATOM 2333 O O . LEU A 1 309 ? -36.269 0.148 1.933 1.00 81.25 309 LEU A O 1
ATOM 2337 N N . PRO A 1 310 ? -37.894 1.336 2.937 1.00 75.75 310 PRO A N 1
ATOM 2338 C CA . PRO A 1 310 ? -38.867 1.101 1.876 1.00 75.75 310 PRO A CA 1
ATOM 2339 C C . PRO A 1 310 ? -38.438 1.755 0.551 1.00 75.75 310 PRO A C 1
ATOM 2341 O O . PRO A 1 310 ? -37.649 2.706 0.533 1.00 75.75 310 PRO A O 1
ATOM 2344 N N . ASP A 1 311 ? -38.984 1.256 -0.564 1.00 65.00 311 ASP A N 1
ATOM 2345 C CA . ASP A 1 311 ? -38.738 1.793 -1.908 1.00 65.00 311 ASP A CA 1
ATOM 2346 C C . ASP A 1 311 ? -39.084 3.296 -1.954 1.00 65.00 311 ASP A C 1
ATOM 2348 O O . ASP A 1 311 ? -40.254 3.679 -1.968 1.00 65.00 311 ASP A O 1
ATOM 2352 N N . GLY A 1 312 ? -38.053 4.153 -1.947 1.00 59.59 312 GLY A N 1
ATOM 2353 C CA . GLY A 1 312 ? -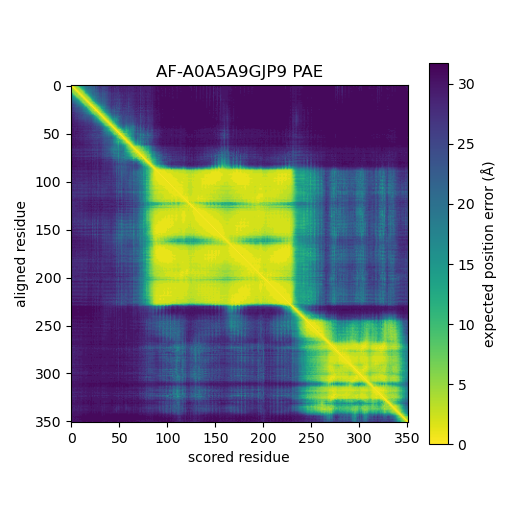38.185 5.616 -1.882 1.00 59.59 312 GLY A CA 1
ATOM 2354 C C . GLY A 1 312 ? -37.310 6.306 -0.827 1.00 59.59 312 GLY A C 1
ATOM 2355 O O . GLY A 1 312 ? -37.114 7.517 -0.919 1.00 59.59 312 GLY A O 1
ATOM 2356 N N . GLY A 1 313 ? -36.739 5.565 0.131 1.00 67.56 313 GLY A N 1
ATOM 2357 C CA . GLY A 1 313 ? -35.808 6.110 1.126 1.00 67.56 313 GLY A CA 1
ATOM 2358 C C . GLY A 1 313 ? -34.499 6.602 0.495 1.00 67.56 313 GLY A C 1
ATOM 2359 O O . GLY A 1 313 ? -33.760 5.836 -0.123 1.00 67.56 313 GLY A O 1
ATOM 2360 N N . SER A 1 314 ? -34.192 7.891 0.646 1.00 77.69 314 SER A N 1
ATOM 2361 C CA . SER A 1 314 ? -33.000 8.510 0.061 1.00 77.69 314 SER A CA 1
ATOM 2362 C C . SER A 1 314 ? -31.783 8.347 0.973 1.00 77.69 314 SER A C 1
ATOM 2364 O O . SER A 1 314 ? -31.699 8.946 2.046 1.00 77.69 314 SER A O 1
ATOM 2366 N N . ALA A 1 315 ? -30.771 7.607 0.512 1.00 80.50 315 ALA A N 1
ATOM 2367 C CA . ALA A 1 315 ? -29.471 7.553 1.186 1.00 80.50 315 ALA A CA 1
ATOM 2368 C C . ALA A 1 315 ? -28.827 8.947 1.330 1.00 80.50 315 ALA A C 1
ATOM 2370 O O . ALA A 1 315 ? -28.080 9.189 2.276 1.00 80.50 315 ALA A O 1
ATOM 2371 N N . LEU A 1 316 ? -29.131 9.880 0.418 1.00 82.44 316 LEU A N 1
ATOM 2372 C CA . LEU A 1 316 ? -28.638 11.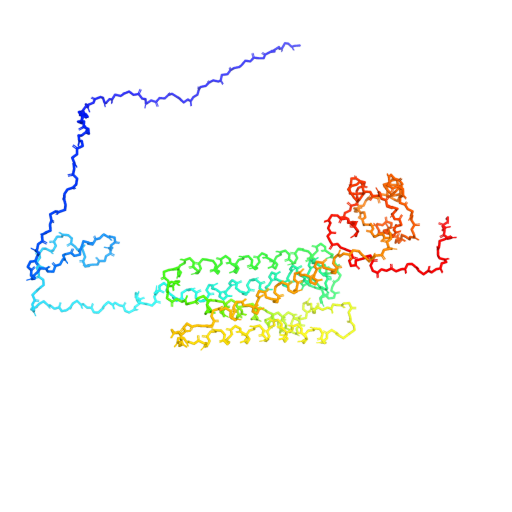257 0.478 1.00 82.44 316 LEU A CA 1
ATOM 2373 C C . LEU A 1 316 ? -29.147 11.995 1.722 1.00 82.44 316 LEU A C 1
ATOM 2375 O O . LEU A 1 316 ? -28.388 12.739 2.341 1.00 82.44 316 LEU A O 1
ATOM 2379 N N . ASP A 1 317 ? -30.393 11.747 2.113 1.00 84.69 317 ASP A N 1
ATOM 2380 C CA . ASP A 1 317 ? -31.013 12.401 3.267 1.00 84.69 317 ASP A CA 1
ATOM 2381 C C . ASP A 1 317 ? -30.441 11.835 4.573 1.00 84.69 317 ASP A C 1
ATOM 2383 O O . ASP A 1 317 ? -30.191 12.573 5.525 1.00 84.69 317 ASP A O 1
ATOM 2387 N N . LEU A 1 318 ? -30.086 10.546 4.581 1.00 87.25 318 LEU A N 1
ATOM 2388 C CA . LEU A 1 318 ? -29.332 9.932 5.676 1.00 87.25 318 LEU A CA 1
ATOM 2389 C C . LEU A 1 318 ? -27.929 10.536 5.824 1.00 87.25 318 LEU A C 1
ATOM 2391 O O . LEU A 1 318 ? -27.498 10.814 6.946 1.00 87.25 318 LEU A O 1
ATOM 2395 N N . TYR A 1 319 ? -27.223 10.800 4.717 1.00 88.25 319 TYR A N 1
ATOM 2396 C CA . TYR A 1 319 ? -25.935 11.506 4.761 1.00 88.25 319 TYR A CA 1
ATOM 2397 C C . TYR A 1 319 ? -26.085 12.932 5.314 1.00 88.25 319 TYR A C 1
ATOM 2399 O O . TYR A 1 319 ? -25.261 13.367 6.120 1.00 88.25 319 TYR A O 1
ATOM 2407 N N . GLN A 1 320 ? -27.156 13.648 4.953 1.00 86.06 320 GLN A N 1
ATOM 2408 C CA . GLN A 1 320 ? -27.469 14.959 5.541 1.00 86.06 320 GLN A CA 1
ATOM 2409 C C . GLN A 1 320 ? -27.781 14.859 7.042 1.00 86.06 320 GLN A C 1
ATOM 2411 O O . GLN A 1 320 ? -27.380 15.731 7.812 1.00 86.06 320 GLN A O 1
ATOM 2416 N N . GLY A 1 321 ? -28.407 13.759 7.469 1.00 85.38 321 GLY A N 1
ATOM 2417 C CA . GLY A 1 321 ? -28.641 13.399 8.870 1.00 85.38 321 GLY A CA 1
ATOM 2418 C C . GLY A 1 321 ? -27.391 12.960 9.646 1.00 85.38 321 GLY A C 1
ATOM 2419 O O . GLY A 1 321 ? -27.493 12.554 10.802 1.00 85.38 321 GLY A O 1
ATOM 2420 N N . GLY A 1 322 ? -26.199 13.039 9.046 1.00 87.81 322 GLY A N 1
ATOM 2421 C CA . GLY A 1 322 ? -24.935 12.719 9.706 1.00 87.81 322 GLY A CA 1
ATOM 2422 C C . GLY A 1 322 ? -24.509 11.255 9.591 1.00 87.81 322 GLY A C 1
ATOM 2423 O O . GLY A 1 322 ? -23.606 10.832 10.324 1.00 87.81 322 GLY A O 1
ATOM 2424 N N . ALA A 1 323 ? -25.118 10.482 8.686 1.00 89.88 323 ALA A N 1
ATOM 2425 C CA . ALA A 1 323 ? -24.547 9.210 8.267 1.00 89.88 323 ALA A CA 1
ATOM 2426 C C . ALA A 1 323 ? -23.196 9.451 7.573 1.00 89.88 323 ALA A C 1
ATOM 2428 O O . ALA A 1 323 ? -23.025 10.385 6.793 1.00 89.88 323 ALA A O 1
ATOM 2429 N N . LEU A 1 324 ? -22.220 8.602 7.869 1.00 88.19 324 LEU A N 1
ATOM 2430 C CA . LEU A 1 324 ? -20.940 8.506 7.167 1.00 88.19 324 LEU A CA 1
ATOM 2431 C C . LEU A 1 324 ? -20.979 7.435 6.078 1.00 88.19 324 LEU A C 1
ATOM 2433 O O . LEU A 1 324 ? -20.284 7.553 5.072 1.00 88.19 324 LEU A O 1
ATOM 2437 N N . LEU A 1 325 ? -21.783 6.391 6.282 1.00 87.44 325 LEU A N 1
ATOM 2438 C CA . LEU A 1 325 ? -21.939 5.282 5.351 1.00 87.44 325 LEU A CA 1
ATOM 2439 C C . LEU A 1 325 ? -23.398 4.829 5.341 1.00 87.44 325 LEU A C 1
ATOM 2441 O O . LEU A 1 325 ? -23.998 4.666 6.401 1.00 87.44 325 LEU A O 1
ATOM 2445 N N . VAL A 1 326 ? -23.922 4.585 4.145 1.00 86.69 326 VAL A N 1
ATOM 2446 C CA . VAL A 1 326 ? -25.198 3.915 3.900 1.00 86.69 326 VAL A CA 1
ATOM 2447 C C . VAL A 1 326 ? -24.909 2.840 2.856 1.00 86.69 326 VAL A C 1
ATOM 2449 O O . VAL A 1 326 ? -24.422 3.167 1.773 1.00 86.69 326 VAL A O 1
ATOM 2452 N N . SER A 1 327 ? -25.119 1.569 3.188 1.00 80.69 327 SER A N 1
ATOM 2453 C CA . SER A 1 327 ? -24.680 0.438 2.352 1.00 80.69 327 SER A CA 1
ATOM 2454 C C . SER A 1 327 ? -25.361 0.363 0.982 1.00 80.69 327 SER A C 1
ATOM 2456 O O . SER A 1 327 ? -24.695 0.044 -0.002 1.00 80.69 327 SER A O 1
ATOM 2458 N N . ASN A 1 328 ? -26.635 0.755 0.898 1.00 74.75 328 ASN A N 1
ATOM 2459 C CA . ASN A 1 328 ? -27.400 0.844 -0.350 1.00 74.75 328 ASN A CA 1
ATOM 2460 C C . ASN A 1 328 ? -27.327 2.239 -1.015 1.00 74.75 328 ASN A C 1
ATOM 2462 O O . ASN A 1 328 ? -28.149 2.569 -1.870 1.00 74.75 328 ASN A O 1
ATOM 2466 N N . GLY A 1 329 ? -26.380 3.081 -0.585 1.00 69.00 329 GLY A N 1
ATOM 2467 C CA . GLY A 1 329 ? -26.249 4.473 -1.001 1.00 69.00 329 GLY A CA 1
ATOM 2468 C C . GLY A 1 329 ? -25.351 4.709 -2.220 1.00 69.00 329 GLY A C 1
ATOM 2469 O O . GLY A 1 329 ? -25.138 3.853 -3.072 1.00 69.00 329 GLY A O 1
ATOM 2470 N N . VAL A 1 330 ? -24.813 5.930 -2.310 1.00 58.59 330 VAL A N 1
ATOM 2471 C CA . VAL A 1 330 ? -23.998 6.406 -3.449 1.00 58.59 330 VAL A CA 1
ATOM 2472 C C . VAL A 1 330 ? -22.650 5.681 -3.545 1.00 58.59 330 VAL A C 1
ATOM 2474 O O . VAL A 1 330 ? -22.073 5.570 -4.627 1.00 58.59 330 VAL A O 1
ATOM 2477 N N . VAL A 1 331 ? -22.138 5.186 -2.414 1.00 62.62 331 VAL A N 1
ATOM 2478 C CA . VAL A 1 331 ? -20.946 4.337 -2.385 1.00 62.62 331 VAL A CA 1
ATOM 2479 C C . VAL A 1 331 ? -21.392 2.902 -2.671 1.00 62.62 331 VAL A C 1
ATOM 2481 O O . VAL A 1 331 ? -22.258 2.404 -1.957 1.00 62.62 331 VAL A O 1
ATOM 2484 N N . PRO A 1 332 ? -20.816 2.228 -3.681 1.00 60.16 332 PRO A N 1
ATOM 2485 C CA . PRO A 1 332 ? -21.258 0.914 -4.127 1.00 60.16 332 PRO A CA 1
ATOM 2486 C C . PRO A 1 332 ? -20.834 -0.145 -3.093 1.00 60.16 332 PRO A C 1
ATOM 2488 O O . PRO A 1 332 ? -19.794 -0.787 -3.215 1.00 60.16 332 PRO A O 1
ATOM 2491 N N . ALA A 1 333 ? -21.625 -0.278 -2.030 1.00 64.69 333 ALA A N 1
ATOM 2492 C CA . ALA A 1 333 ? -21.380 -1.151 -0.889 1.00 64.69 333 ALA A CA 1
ATOM 2493 C C . ALA A 1 333 ? -22.500 -2.189 -0.706 1.00 64.69 333 ALA A C 1
ATOM 2495 O O . ALA A 1 333 ? -22.652 -2.723 0.388 1.00 64.69 333 ALA A O 1
ATOM 2496 N N . GLY A 1 334 ? -23.224 -2.543 -1.777 1.00 61.88 334 GLY A N 1
ATOM 2497 C CA . GLY A 1 334 ? -24.319 -3.524 -1.743 1.00 61.88 334 GLY A CA 1
ATOM 2498 C C . GLY A 1 334 ? -23.912 -4.931 -1.281 1.00 61.88 334 GLY A C 1
ATOM 2499 O O . GLY A 1 334 ? -24.761 -5.706 -0.847 1.00 61.88 334 GLY A O 1
ATOM 2500 N N . CYS A 1 335 ? -22.611 -5.256 -1.260 1.00 69.06 335 CYS A N 1
ATOM 2501 C CA . CYS A 1 335 ? -22.084 -6.436 -0.559 1.00 69.06 335 CYS A CA 1
ATOM 2502 C C . CYS A 1 335 ? -22.483 -6.457 0.924 1.00 69.06 335 CYS A C 1
ATOM 2504 O O . CYS A 1 335 ? -22.672 -7.522 1.504 1.00 69.06 335 CYS A O 1
ATOM 2506 N N . LEU A 1 336 ? -22.558 -5.282 1.552 1.00 71.62 336 LEU A N 1
ATOM 2507 C CA . LEU A 1 336 ? -22.930 -5.141 2.951 1.00 71.62 336 LEU A CA 1
ATOM 2508 C C . LEU A 1 336 ? -24.410 -5.430 3.178 1.00 71.62 336 LEU A C 1
ATOM 2510 O O . LEU A 1 336 ? -24.747 -5.674 4.321 1.00 71.62 336 LEU A O 1
ATOM 2514 N N . ASP A 1 337 ? -25.244 -5.464 2.132 1.00 71.44 337 ASP A N 1
ATOM 2515 C CA . ASP A 1 337 ? -26.682 -5.774 2.190 1.00 71.44 337 ASP A CA 1
ATOM 2516 C C . ASP A 1 337 ? -26.973 -7.275 2.009 1.00 71.44 337 ASP A C 1
ATOM 2518 O O . ASP A 1 337 ? -28.120 -7.719 2.067 1.00 71.44 337 ASP A O 1
ATOM 2522 N N . TRP A 1 338 ? -25.937 -8.104 1.824 1.00 71.88 338 TRP A N 1
ATOM 2523 C CA . TRP A 1 338 ? -26.039 -9.567 1.726 1.00 71.88 338 TRP A CA 1
ATOM 2524 C C . TRP A 1 338 ? -26.222 -10.251 3.092 1.00 71.88 338 TRP A C 1
ATOM 2526 O O . TRP A 1 338 ? -25.576 -11.247 3.418 1.00 71.88 338 TRP A O 1
ATOM 2536 N N . PHE A 1 339 ? -27.148 -9.743 3.900 1.00 70.19 339 PHE A N 1
ATOM 2537 C CA . PHE A 1 339 ? -27.567 -10.356 5.154 1.00 70.19 339 PHE A CA 1
ATOM 2538 C C . PHE A 1 339 ? -29.090 -10.415 5.236 1.00 70.19 339 PHE A C 1
ATOM 2540 O O . PHE A 1 339 ? -29.806 -9.590 4.678 1.00 70.19 339 PHE A O 1
ATOM 2547 N N . ARG A 1 340 ? -29.605 -11.423 5.941 1.00 64.62 340 ARG A N 1
ATOM 2548 C CA . ARG A 1 340 ? -31.019 -11.489 6.308 1.00 64.62 340 ARG A CA 1
ATOM 2549 C C . ARG A 1 340 ? -31.118 -11.522 7.824 1.00 64.62 340 ARG A C 1
ATOM 2551 O O . ARG A 1 340 ? -30.518 -12.412 8.432 1.00 64.62 340 ARG A O 1
ATOM 2558 N N . PRO A 1 341 ? -31.865 -10.597 8.442 1.00 59.12 341 PRO A N 1
ATOM 2559 C CA . PRO A 1 341 ? -32.208 -10.716 9.848 1.00 59.12 341 PRO A CA 1
ATOM 2560 C C . PRO A 1 341 ? -32.910 -12.058 10.085 1.00 59.12 341 PRO A C 1
ATOM 2562 O O . PRO A 1 341 ? -33.770 -12.464 9.299 1.00 59.12 341 PRO A O 1
ATOM 2565 N N . ALA A 1 342 ? -32.543 -12.767 11.153 1.00 56.38 342 ALA A N 1
ATOM 2566 C CA . ALA A 1 342 ? -33.228 -14.000 11.521 1.00 56.38 342 ALA A CA 1
ATOM 2567 C C . ALA A 1 342 ? -34.726 -13.710 11.777 1.00 56.38 342 ALA A C 1
ATOM 2569 O O . ALA A 1 342 ? -35.040 -12.714 12.441 1.00 56.38 342 ALA A O 1
ATOM 2570 N N . PRO A 1 343 ? -35.665 -14.549 11.296 1.00 51.06 343 PRO A N 1
ATOM 2571 C CA . PRO A 1 343 ? -37.087 -14.342 11.553 1.00 51.06 343 PRO A CA 1
ATOM 2572 C C . PRO A 1 343 ? -37.363 -14.314 13.066 1.00 51.06 343 PRO A C 1
ATOM 2574 O O . PRO A 1 343 ? -37.059 -15.281 13.762 1.00 51.06 343 PRO A O 1
ATOM 2577 N N . GLY A 1 344 ? -37.940 -13.218 13.577 1.00 53.31 344 GLY A N 1
ATOM 2578 C CA . GLY A 1 344 ? -38.457 -13.138 14.954 1.00 53.31 344 GLY A CA 1
ATOM 2579 C C . GLY A 1 344 ? -37.764 -12.181 15.937 1.00 53.31 344 GLY A C 1
ATOM 2580 O O . GLY A 1 344 ? -38.178 -12.145 17.091 1.00 53.31 344 GLY A O 1
ATOM 2581 N N . GLN A 1 345 ? -36.766 -11.379 15.537 1.00 51.69 345 GLN A N 1
ATOM 2582 C CA . GLN A 1 345 ? -36.131 -10.393 16.446 1.00 51.69 345 GLN A CA 1
ATOM 2583 C C . GLN A 1 345 ? -36.737 -8.977 16.421 1.00 51.69 345 GLN A C 1
ATOM 2585 O O . GLN A 1 345 ? -36.310 -8.107 17.178 1.00 51.69 345 GLN A O 1
ATOM 2590 N N . GLY A 1 346 ? -37.774 -8.732 15.618 1.00 42.84 346 GLY A N 1
ATOM 2591 C CA . GLY A 1 346 ? -38.520 -7.473 15.660 1.00 42.84 346 GLY A CA 1
ATOM 2592 C C . GLY A 1 346 ? -39.428 -7.406 16.887 1.00 42.84 346 GLY A C 1
ATOM 2593 O O . GLY A 1 346 ? -40.619 -7.672 16.762 1.00 42.84 346 GLY A O 1
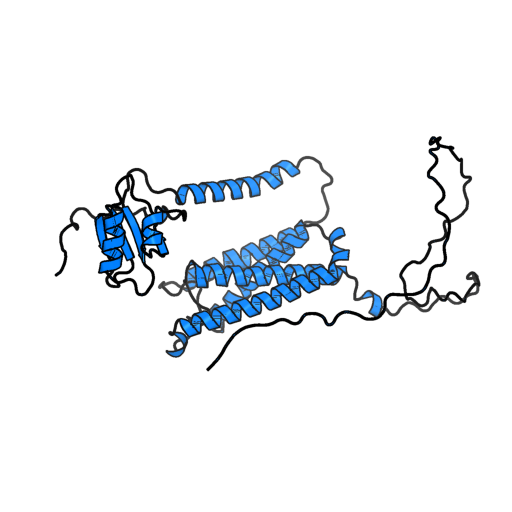ATOM 2594 N N . GLY A 1 347 ? -38.894 -7.088 18.071 1.00 44.03 347 GLY A N 1
ATOM 2595 C CA . GLY A 1 347 ? -39.761 -6.886 19.239 1.00 44.03 347 GLY A CA 1
ATOM 2596 C C . GLY A 1 347 ? -39.155 -6.924 20.639 1.00 44.03 347 GLY A C 1
ATOM 2597 O O . GLY A 1 347 ? -39.891 -7.214 21.578 1.00 44.03 347 GLY A O 1
ATOM 2598 N N . ARG A 1 348 ? -37.867 -6.632 20.845 1.00 38.56 348 ARG A N 1
ATOM 2599 C CA . ARG A 1 348 ? -37.378 -6.301 22.195 1.00 38.56 348 ARG A CA 1
ATOM 2600 C C . ARG A 1 348 ? -36.577 -5.009 22.174 1.00 38.56 348 ARG A C 1
ATOM 2602 O O . ARG A 1 348 ? -35.354 -5.021 22.183 1.00 38.56 348 ARG A O 1
ATOM 2609 N N . ALA A 1 349 ? -37.307 -3.896 22.175 1.00 38.50 349 ALA A N 1
ATOM 2610 C CA . ALA A 1 349 ? -36.806 -2.673 22.779 1.00 38.50 349 ALA A CA 1
ATOM 2611 C C . ALA A 1 349 ? -36.594 -2.972 24.272 1.00 38.50 349 ALA A C 1
ATOM 2613 O O . ALA A 1 349 ? -37.560 -3.182 25.007 1.00 38.50 349 ALA A O 1
ATOM 2614 N N . ALA A 1 350 ? -35.338 -3.100 24.691 1.00 35.94 350 ALA A N 1
ATOM 2615 C CA . ALA A 1 350 ? -34.997 -3.008 26.100 1.00 35.94 350 ALA A CA 1
ATOM 2616 C C . ALA A 1 350 ? -35.097 -1.523 26.470 1.00 35.94 350 ALA A C 1
ATOM 2618 O O . ALA A 1 350 ? -34.318 -0.713 25.969 1.00 35.94 350 ALA A O 1
ATOM 2619 N N . LEU A 1 351 ? -36.138 -1.195 27.238 1.00 34.81 351 LEU A N 1
ATOM 2620 C CA . LEU A 1 351 ? -36.243 0.054 27.991 1.00 34.81 351 LEU A CA 1
ATOM 2621 C C . LEU A 1 351 ? -35.144 0.131 29.052 1.00 34.81 351 LEU A C 1
ATOM 2623 O O . LEU A 1 351 ? -34.811 -0.942 29.613 1.00 34.81 351 LEU A O 1
#

Sequence (351 aa):
MLNSSARLSNAMGESFQRGAGGKSVKPFSGGLWQPTRNRKAPGTAEGWSCFGFRGPLCDPWRTRPMTAADPLPPPLPMSDIQQGPGRALLPGVFSLGFALGGFFDGILLHQILQWHHLLSGLASPAYADITVQILADGLFHTLMYLIAALGLWLLWRGRAGLTHVGGRRLMGWALLGFGAWHILDGLLSHWLLGLHRIRMDVENRLFWDLLWFFVFGVAVMLAGWLLTRGESGAAGGSSGRRRAAVPVLLTLAVGVAGAVATLPPPGVTTALVLFRPGTTAGEALAALASVDGRTVWSDPSGRLWAVDLPDGGSALDLYQGGALLVSNGVVPAGCLDWFRPAPGQGGRAAL

Organism: Azospirillum lipoferum (NCBI:txid193)

Mean predicted aligned error: 20.04 Å

Foldseek 3Di:
DDDDDDDDDDDDDDDDDDDDDDDDDDDDDDDDDDDDPDDDDDDDDDDDDDDDDPDPVDDVPPPDDDDPPDPDDPPDPCVVVVQQLQVLALVLLLLQLQLVLLVCCLCVQCPVVVQDAQQRQPPDPVSVDPVVRVVSSVVSNVVSVVSNVSSVVSNVSNVVCPVVDDPLLSQLSSLLSNLCNLLCCLPPRCPPVRRDASGDPDPCSVVSSVVSNCPRRVVSNVSSVVSNPDDDDDPDPDCPVVVVCVVVVVCVVCVVVVLVLLDADPPQQKKKWFFDPPQDLVLLVVLCVVQVWAFPDADPVSGITITRGPDRRAPVSSVVSGTPDIQNYPPSNSNRSPDDDDPDSPDDPDD